Protein AF-A0A953TFQ4-F1 (afdb_monomer_lite)

Radius of gyration: 17.78 Å; chains: 1; bounding box: 45×40×49 Å

Structure (mmCIF, N/CA/C/O backbone):
data_AF-A0A953TFQ4-F1
#
_entry.id   AF-A0A953TFQ4-F1
#
loop_
_atom_site.group_PDB
_atom_site.id
_atom_site.type_symbol
_atom_site.label_atom_id
_atom_site.label_alt_id
_atom_site.label_comp_id
_atom_site.label_asym_id
_atom_site.label_entity_id
_atom_site.label_seq_id
_atom_site.pdbx_PDB_ins_code
_atom_site.Cartn_x
_atom_site.Cartn_y
_atom_site.Cartn_z
_atom_site.occupancy
_atom_site.B_iso_or_equiv
_atom_site.auth_seq_id
_atom_site.auth_comp_id
_atom_site.auth_asym_id
_atom_site.auth_atom_id
_atom_site.pdbx_PDB_model_num
ATOM 1 N N . MET A 1 1 ? -24.716 -6.812 10.925 1.00 45.91 1 MET A N 1
ATOM 2 C CA . MET A 1 1 ? -23.813 -5.680 11.242 1.00 45.91 1 MET A CA 1
ATOM 3 C C . MET A 1 1 ? -22.648 -5.524 10.255 1.00 45.91 1 MET A C 1
ATOM 5 O O . MET A 1 1 ? -22.290 -4.390 9.994 1.00 45.91 1 MET A O 1
ATOM 9 N N . GLN A 1 2 ? -22.113 -6.588 9.632 1.00 52.34 2 GLN A N 1
ATOM 10 C CA . GLN A 1 2 ? -20.898 -6.506 8.790 1.00 52.34 2 GLN A CA 1
ATOM 11 C C . GLN A 1 2 ? -21.029 -5.748 7.446 1.00 52.34 2 GLN A C 1
ATOM 13 O O . GLN A 1 2 ? -20.122 -5.008 7.085 1.00 52.34 2 GLN A O 1
ATOM 18 N N . ALA A 1 3 ? -22.142 -5.853 6.707 1.00 55.81 3 ALA A N 1
ATOM 19 C CA . ALA A 1 3 ? -22.215 -5.309 5.337 1.00 55.81 3 ALA A CA 1
ATOM 20 C C . ALA A 1 3 ? -22.105 -3.767 5.240 1.00 55.81 3 ALA A C 1
ATOM 22 O O . ALA A 1 3 ? -21.508 -3.240 4.299 1.00 55.81 3 ALA A O 1
ATOM 23 N N . SER A 1 4 ? -22.651 -3.028 6.215 1.00 56.88 4 SER A N 1
ATOM 24 C CA . SER A 1 4 ? -22.598 -1.557 6.230 1.00 56.88 4 SER A CA 1
ATOM 25 C C . SER A 1 4 ? -21.212 -1.015 6.587 1.00 56.88 4 SER A C 1
ATOM 27 O O . SER A 1 4 ? -20.813 0.029 6.077 1.00 56.88 4 SER A O 1
ATOM 29 N N . GLU A 1 5 ? -20.469 -1.728 7.437 1.00 59.56 5 GLU A N 1
ATOM 30 C CA . GLU A 1 5 ? -19.106 -1.367 7.840 1.00 59.56 5 GLU A CA 1
ATOM 31 C C . GLU A 1 5 ? -18.110 -1.609 6.700 1.00 59.56 5 GLU A C 1
ATOM 33 O O . GLU A 1 5 ? -17.308 -0.726 6.394 1.00 59.56 5 GLU A O 1
ATOM 38 N N . THR A 1 6 ? -18.232 -2.736 5.987 1.00 64.56 6 THR A N 1
ATOM 39 C CA . THR A 1 6 ? -17.423 -3.040 4.794 1.00 64.56 6 THR A CA 1
ATOM 40 C C . THR A 1 6 ? -17.636 -2.015 3.675 1.00 64.56 6 THR A C 1
ATOM 42 O O . THR A 1 6 ? -16.681 -1.570 3.037 1.00 64.56 6 THR A O 1
ATOM 45 N N . SER A 1 7 ? -18.881 -1.578 3.446 1.00 72.31 7 SER A N 1
ATOM 46 C CA . SER A 1 7 ? -19.174 -0.555 2.433 1.00 72.31 7 SER A CA 1
ATOM 47 C C . SER A 1 7 ? -18.569 0.812 2.780 1.00 72.31 7 SER A C 1
ATOM 49 O O . SER A 1 7 ? -18.200 1.569 1.877 1.00 72.31 7 SER A O 1
ATOM 51 N N . LEU A 1 8 ? -18.489 1.148 4.068 1.00 72.62 8 LEU A N 1
ATOM 52 C CA . LEU A 1 8 ? -17.954 2.416 4.552 1.00 72.62 8 LEU A CA 1
ATOM 53 C C . LEU A 1 8 ? -16.431 2.476 4.393 1.00 72.62 8 LEU A C 1
ATOM 55 O O . LEU A 1 8 ? -15.903 3.465 3.878 1.00 72.62 8 LEU A O 1
ATOM 59 N N . THR A 1 9 ? -15.726 1.415 4.786 1.00 76.62 9 THR A N 1
ATOM 60 C CA . THR A 1 9 ? -14.263 1.363 4.685 1.00 76.62 9 THR A CA 1
ATOM 61 C C . THR A 1 9 ? -13.784 1.233 3.257 1.00 76.62 9 THR A C 1
ATOM 63 O O . THR A 1 9 ? -12.816 1.898 2.897 1.00 76.62 9 THR A O 1
ATOM 66 N N . LEU A 1 10 ? -14.510 0.518 2.395 1.00 81.81 10 LEU A N 1
ATOM 67 C CA . LEU A 1 10 ? -14.206 0.494 0.966 1.00 81.81 10 LEU A CA 1
ATOM 68 C C . LEU A 1 10 ? -14.305 1.895 0.342 1.00 81.81 10 LEU A C 1
ATOM 70 O O . LEU A 1 10 ? -13.451 2.285 -0.455 1.00 81.81 10 LEU A O 1
ATOM 74 N N . LYS A 1 11 ? -15.321 2.684 0.720 1.00 84.44 11 LYS A N 1
ATOM 75 C CA . LYS A 1 11 ? -15.464 4.069 0.248 1.00 84.44 11 LYS A CA 1
ATOM 76 C C . LYS A 1 11 ? -14.330 4.958 0.762 1.00 84.44 11 LYS A C 1
ATOM 78 O O . LYS A 1 11 ? -13.741 5.688 -0.030 1.00 84.44 11 LYS A O 1
ATOM 83 N N . ALA A 1 12 ? -14.007 4.876 2.053 1.00 84.69 12 ALA A N 1
ATOM 84 C CA . ALA A 1 12 ? -12.911 5.641 2.646 1.00 84.69 12 ALA A CA 1
ATOM 85 C C . ALA A 1 12 ? -11.556 5.281 2.019 1.00 84.69 12 ALA A C 1
ATOM 87 O O . ALA A 1 12 ? -10.771 6.166 1.695 1.00 84.69 12 ALA A O 1
ATOM 88 N N . ARG A 1 13 ? -11.315 3.992 1.762 1.00 89.88 13 ARG A N 1
ATOM 89 C CA . ARG A 1 13 ? -10.121 3.485 1.080 1.00 89.88 13 ARG A CA 1
ATOM 90 C C . ARG A 1 13 ? -10.003 4.015 -0.351 1.00 89.88 13 ARG A C 1
ATOM 92 O O . ARG A 1 13 ? -8.941 4.484 -0.744 1.00 89.88 13 ARG A O 1
ATOM 99 N N . LYS A 1 14 ? -11.100 4.032 -1.118 1.00 89.81 14 LYS A N 1
ATOM 100 C CA . LYS A 1 14 ? -11.122 4.633 -2.466 1.00 89.81 14 LYS A CA 1
ATOM 101 C C . LYS A 1 14 ? -10.832 6.137 -2.435 1.00 89.81 14 LYS A C 1
ATOM 103 O O . LYS A 1 14 ? -10.059 6.629 -3.254 1.00 89.81 14 LYS A O 1
ATOM 108 N N . SER A 1 15 ? -11.415 6.872 -1.486 1.00 88.44 15 SER A N 1
ATOM 109 C CA . SER A 1 15 ? -11.105 8.296 -1.287 1.00 88.44 15 SER A CA 1
ATOM 110 C C . SER A 1 15 ? -9.650 8.520 -0.866 1.00 88.44 15 SER A C 1
ATOM 112 O O . SER A 1 15 ? -9.013 9.469 -1.323 1.00 88.44 15 SER A O 1
ATOM 114 N N . PHE A 1 16 ? -9.099 7.633 -0.037 1.00 89.25 16 PHE A N 1
ATOM 115 C CA . PHE A 1 16 ? -7.699 7.660 0.372 1.00 89.25 16 PHE A CA 1
ATOM 116 C C . PHE A 1 16 ? -6.758 7.483 -0.817 1.00 89.25 16 PHE A C 1
ATOM 118 O O . PHE A 1 16 ? -5.890 8.322 -1.035 1.00 89.25 16 PHE A O 1
ATOM 125 N N . HIS A 1 17 ? -6.982 6.464 -1.647 1.00 93.00 17 HIS A N 1
ATOM 126 C CA . HIS A 1 17 ? -6.231 6.251 -2.887 1.00 93.00 17 HIS A CA 1
ATOM 127 C C . HIS A 1 17 ? -6.329 7.437 -3.848 1.00 93.00 17 HIS A C 1
ATOM 129 O O . HIS A 1 17 ? -5.309 7.905 -4.353 1.00 93.00 17 HIS A O 1
ATOM 135 N N . ALA A 1 18 ? -7.530 7.993 -4.037 1.00 90.06 18 ALA A N 1
ATOM 136 C CA . ALA A 1 18 ? -7.710 9.210 -4.828 1.00 90.06 18 ALA A CA 1
ATOM 137 C C . ALA A 1 18 ? -6.885 10.383 -4.270 1.00 90.06 18 ALA A C 1
ATOM 139 O O . ALA A 1 18 ? -6.307 11.146 -5.042 1.00 90.06 18 ALA A O 1
ATOM 140 N N . SER A 1 19 ? -6.782 10.486 -2.942 1.00 88.56 19 SER A N 1
ATOM 141 C CA . SER A 1 19 ? -5.989 11.514 -2.267 1.00 88.56 19 SER A CA 1
ATOM 142 C C . SER A 1 19 ? -4.484 11.280 -2.424 1.00 88.56 19 SER A C 1
ATOM 144 O O . SER A 1 19 ? -3.747 12.242 -2.624 1.00 88.56 19 SER A O 1
ATOM 146 N N . LEU A 1 20 ? -4.002 10.030 -2.399 1.00 88.94 20 LEU A N 1
ATOM 147 C CA . LEU A 1 20 ? -2.592 9.714 -2.678 1.00 88.94 20 LEU A CA 1
ATOM 148 C C . LEU A 1 20 ? -2.181 10.194 -4.079 1.00 88.94 20 LEU A C 1
ATOM 150 O O . LEU A 1 20 ? -1.124 10.808 -4.225 1.00 88.94 20 LEU A O 1
ATOM 154 N N . LEU A 1 21 ? -3.045 9.978 -5.078 1.00 90.50 21 LEU A N 1
ATOM 155 C CA . LEU A 1 21 ? -2.823 10.425 -6.456 1.00 90.50 21 LEU A CA 1
ATOM 156 C C . LEU A 1 21 ? -2.903 11.952 -6.590 1.00 90.50 21 LEU A C 1
ATOM 158 O O . LEU A 1 21 ? -1.989 12.583 -7.116 1.00 90.50 21 LEU A O 1
ATOM 162 N N . SER A 1 22 ? -3.986 12.572 -6.107 1.00 88.25 22 SER A N 1
ATOM 163 C CA . SER A 1 22 ? -4.231 14.008 -6.313 1.00 88.25 22 SER A CA 1
ATOM 164 C C . SER A 1 22 ? -3.236 14.902 -5.581 1.00 88.25 22 SER A C 1
ATOM 166 O O . SER A 1 22 ? -3.008 16.037 -5.986 1.00 88.25 22 SER A O 1
ATOM 168 N N . THR A 1 23 ? -2.668 14.410 -4.481 1.00 84.56 23 THR A N 1
ATOM 169 C CA . THR A 1 23 ? -1.682 15.148 -3.688 1.00 84.56 23 THR A CA 1
ATOM 170 C C . THR A 1 23 ? -0.240 14.907 -4.143 1.00 84.56 23 THR A C 1
ATOM 172 O O . THR A 1 23 ? 0.678 15.527 -3.610 1.00 84.56 23 THR A O 1
ATOM 175 N N . GLY A 1 24 ? -0.028 14.026 -5.127 1.00 85.75 24 GLY A N 1
ATOM 176 C CA . GLY A 1 24 ? 1.293 13.703 -5.662 1.00 85.75 24 GLY A CA 1
ATOM 177 C C . GLY A 1 24 ? 2.152 12.816 -4.757 1.00 85.75 24 GLY A C 1
ATOM 178 O O . GLY A 1 24 ? 3.338 12.658 -5.039 1.00 85.75 24 GLY A O 1
ATOM 179 N N . VAL A 1 25 ? 1.580 12.235 -3.693 1.00 86.25 25 VAL A N 1
ATOM 180 C CA . VAL A 1 25 ? 2.259 11.228 -2.856 1.00 86.25 25 VAL A CA 1
ATOM 181 C C . VAL A 1 25 ? 2.570 9.989 -3.686 1.00 86.25 25 VAL A C 1
ATOM 183 O O . VAL A 1 25 ? 3.702 9.511 -3.689 1.00 86.25 25 VAL A O 1
ATOM 186 N N . LEU A 1 26 ? 1.565 9.498 -4.414 1.00 90.50 26 LEU A N 1
ATOM 187 C CA . LEU A 1 26 ? 1.707 8.414 -5.369 1.00 90.50 26 LEU A CA 1
ATOM 188 C C . LEU A 1 26 ? 1.614 9.002 -6.780 1.00 90.50 26 LEU A C 1
ATOM 190 O O . LEU A 1 26 ? 0.543 9.416 -7.221 1.00 90.50 26 LEU A O 1
ATOM 194 N N . ARG A 1 27 ? 2.746 9.082 -7.478 1.00 93.25 27 ARG A N 1
ATOM 195 C CA . ARG A 1 27 ? 2.853 9.665 -8.823 1.00 93.25 27 ARG A CA 1
ATOM 196 C C . ARG A 1 27 ? 3.940 8.968 -9.625 1.00 93.25 27 ARG A C 1
ATOM 198 O O . ARG A 1 27 ? 4.855 8.397 -9.045 1.00 93.25 27 ARG A O 1
ATOM 205 N N . ILE A 1 28 ? 3.897 9.097 -10.944 1.00 94.00 28 ILE A N 1
ATOM 206 C CA . ILE A 1 28 ? 5.028 8.712 -11.788 1.00 94.00 28 ILE A CA 1
ATOM 207 C C . ILE A 1 28 ? 6.153 9.744 -11.636 1.00 94.00 28 ILE A C 1
ATOM 209 O O . ILE A 1 28 ? 5.917 10.956 -11.656 1.00 94.00 28 ILE A O 1
ATOM 213 N N . ILE A 1 29 ? 7.380 9.256 -11.469 1.00 91.81 29 ILE A N 1
ATOM 214 C CA . ILE A 1 29 ? 8.606 10.049 -11.446 1.00 91.81 29 ILE A CA 1
ATOM 215 C C . ILE A 1 29 ? 9.5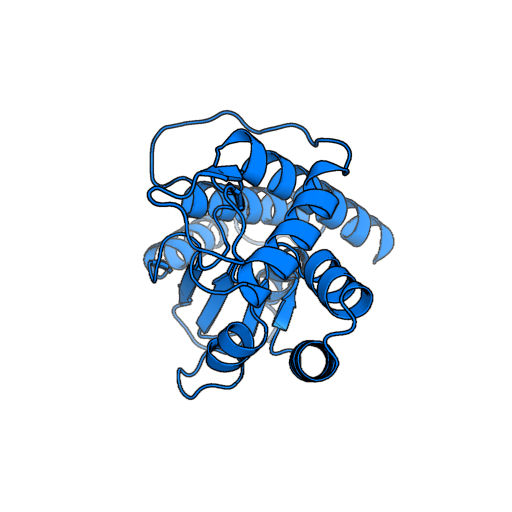35 9.612 -12.574 1.00 91.81 29 ILE A C 1
ATOM 217 O O . ILE A 1 29 ? 9.524 8.454 -12.987 1.00 91.81 29 ILE A O 1
ATOM 221 N N . SER A 1 30 ? 10.344 10.546 -13.067 1.00 93.50 30 SER A N 1
ATOM 222 C CA . SER A 1 30 ? 11.344 10.275 -14.097 1.00 93.50 30 SER A CA 1
ATOM 223 C C . SER A 1 30 ? 12.705 10.019 -13.463 1.00 93.50 30 SER A C 1
ATOM 225 O O . SER A 1 30 ? 13.139 10.738 -12.559 1.00 93.50 30 SER A O 1
ATOM 227 N N . ARG A 1 31 ? 13.409 9.010 -13.970 1.00 91.94 31 ARG A N 1
ATOM 228 C CA . ARG A 1 31 ? 14.806 8.732 -13.642 1.00 91.94 31 ARG A CA 1
ATOM 229 C C . ARG A 1 31 ? 15.686 9.897 -14.104 1.00 91.94 31 ARG A C 1
ATOM 231 O O . ARG A 1 31 ? 15.549 10.361 -15.230 1.00 91.94 31 ARG A O 1
ATOM 238 N N . LYS A 1 32 ? 16.632 10.325 -13.259 1.00 87.81 32 LYS A N 1
ATOM 239 C CA . LYS A 1 32 ? 17.583 11.402 -13.599 1.00 87.81 32 LYS A CA 1
ATOM 240 C C . LYS A 1 32 ? 18.596 10.994 -14.679 1.00 87.81 32 LYS A C 1
ATOM 242 O O . LYS A 1 32 ? 18.841 11.768 -15.591 1.00 87.81 32 LYS A O 1
ATOM 247 N N . ASN A 1 33 ? 19.145 9.780 -14.586 1.00 89.06 33 ASN A N 1
ATOM 248 C CA . ASN A 1 33 ? 20.175 9.256 -15.493 1.00 89.06 33 ASN A CA 1
ATOM 249 C C . ASN A 1 33 ? 19.728 7.918 -16.069 1.00 89.06 33 ASN A C 1
ATOM 251 O O . ASN A 1 33 ? 19.406 7.036 -15.284 1.00 89.06 33 ASN A O 1
ATOM 255 N N . ALA A 1 34 ? 19.734 7.728 -17.389 1.00 88.94 34 ALA A N 1
ATOM 256 C CA . ALA A 1 34 ? 19.377 6.443 -17.991 1.00 88.94 34 ALA A CA 1
ATOM 257 C C . ALA A 1 34 ? 20.243 5.292 -17.437 1.00 88.94 34 ALA A C 1
ATOM 259 O O . ALA A 1 34 ? 21.446 5.444 -17.235 1.00 88.94 34 ALA A O 1
ATOM 260 N N . LYS A 1 35 ? 19.621 4.135 -17.197 1.00 90.12 35 LYS A N 1
ATOM 261 C CA . LYS A 1 35 ? 20.284 2.913 -16.727 1.00 90.12 35 LYS A CA 1
ATOM 262 C C . LYS A 1 35 ? 19.831 1.769 -17.622 1.00 90.12 35 LYS A C 1
ATOM 264 O O . LYS A 1 35 ? 18.630 1.564 -17.790 1.00 90.12 35 LYS A O 1
ATOM 269 N N . ALA A 1 36 ? 20.783 1.072 -18.238 1.00 91.31 36 ALA A N 1
ATOM 270 C CA . ALA A 1 36 ? 20.480 -0.020 -19.155 1.00 91.31 36 ALA A CA 1
ATOM 271 C C . ALA A 1 36 ? 19.624 -1.092 -18.456 1.00 91.31 36 ALA A C 1
ATOM 273 O O . ALA A 1 36 ? 19.879 -1.437 -17.303 1.00 91.31 36 ALA A O 1
ATOM 274 N N . GLY A 1 37 ? 18.590 -1.581 -19.146 1.00 88.69 37 GLY A N 1
ATOM 275 C CA . GLY A 1 37 ? 17.671 -2.592 -18.612 1.00 88.69 37 GLY A CA 1
ATOM 276 C C . GLY A 1 37 ? 16.698 -2.093 -17.536 1.00 88.69 37 GLY A C 1
ATOM 277 O O . GLY A 1 37 ? 16.028 -2.910 -16.914 1.00 88.69 37 GLY A O 1
ATOM 278 N N . MET A 1 38 ? 16.604 -0.780 -17.303 1.00 92.88 38 MET A N 1
ATOM 279 C CA . MET A 1 38 ? 15.722 -0.200 -16.288 1.00 92.88 38 MET A CA 1
ATOM 280 C C . MET A 1 38 ? 14.745 0.814 -16.879 1.00 92.88 38 MET A C 1
ATOM 282 O O . MET A 1 38 ? 15.066 1.538 -17.821 1.00 92.88 38 MET A O 1
ATOM 286 N N . ALA A 1 39 ? 13.563 0.920 -16.268 1.00 92.81 39 ALA A N 1
ATOM 287 C CA . ALA A 1 39 ? 12.550 1.883 -16.680 1.00 92.81 39 ALA A CA 1
ATOM 288 C C . ALA A 1 39 ? 13.033 3.340 -16.521 1.00 92.81 39 ALA A C 1
ATOM 290 O O . ALA A 1 39 ? 13.741 3.693 -15.564 1.00 92.81 39 ALA A O 1
ATOM 291 N N . THR A 1 40 ? 12.623 4.187 -17.468 1.00 94.25 40 THR A N 1
ATOM 292 C CA . THR A 1 40 ? 12.869 5.640 -17.474 1.00 94.25 40 THR A CA 1
ATOM 293 C C . THR A 1 40 ? 11.928 6.383 -16.537 1.00 94.25 40 THR A C 1
ATOM 295 O O . THR A 1 40 ? 12.298 7.421 -15.993 1.00 94.25 40 THR A O 1
ATOM 298 N N . THR A 1 41 ? 10.738 5.835 -16.311 1.00 95.50 41 THR A N 1
ATOM 299 C CA . THR A 1 41 ? 9.751 6.339 -15.364 1.00 95.50 41 THR A CA 1
ATOM 300 C C . THR A 1 41 ? 9.259 5.215 -14.473 1.00 95.50 41 THR A C 1
ATOM 302 O O . THR A 1 41 ? 9.176 4.072 -14.916 1.00 95.50 41 THR A O 1
ATOM 305 N N . TYR A 1 42 ? 8.924 5.533 -13.231 1.00 95.44 42 TYR A N 1
ATOM 306 C CA . TYR A 1 42 ? 8.405 4.565 -12.270 1.00 95.44 42 TYR A CA 1
ATOM 307 C C . TYR A 1 42 ? 7.583 5.277 -11.186 1.00 95.44 42 TYR A C 1
ATOM 309 O O . TYR A 1 42 ? 7.711 6.495 -11.036 1.00 95.44 42 TYR A O 1
ATOM 317 N N . PRO A 1 43 ? 6.718 4.573 -10.440 1.00 95.56 43 PRO A N 1
ATOM 318 C CA . PRO A 1 43 ? 5.959 5.185 -9.355 1.00 95.56 43 PRO A CA 1
ATOM 319 C C . PRO A 1 43 ? 6.862 5.648 -8.208 1.00 95.56 43 PRO A C 1
ATOM 321 O O . PRO A 1 43 ? 7.871 5.018 -7.905 1.00 95.56 43 PRO A O 1
ATOM 324 N N . SER A 1 44 ? 6.472 6.728 -7.534 1.00 92.69 44 SER A N 1
ATOM 325 C CA . SER A 1 44 ? 7.227 7.367 -6.447 1.00 92.69 44 SER A CA 1
ATOM 326 C C . SER A 1 44 ? 7.499 6.470 -5.239 1.00 92.69 44 SER A C 1
ATOM 328 O O . SER A 1 44 ? 8.342 6.824 -4.423 1.00 92.69 44 SER A O 1
ATOM 330 N N . ASN A 1 45 ? 6.805 5.337 -5.109 1.00 92.50 45 ASN A N 1
ATOM 331 C CA . ASN A 1 45 ? 7.037 4.360 -4.049 1.00 92.50 45 ASN A CA 1
ATOM 332 C C . ASN A 1 45 ? 8.022 3.243 -4.409 1.00 92.50 45 ASN A C 1
ATOM 334 O O . ASN A 1 45 ? 8.351 2.447 -3.538 1.00 92.50 45 ASN A O 1
ATOM 338 N N . ALA A 1 46 ? 8.495 3.166 -5.654 1.00 93.12 46 ALA A N 1
ATOM 339 C CA . ALA A 1 46 ? 9.525 2.206 -6.026 1.00 93.12 46 ALA A CA 1
ATOM 340 C C . ALA A 1 46 ? 10.927 2.668 -5.623 1.00 93.12 46 ALA A C 1
ATOM 342 O O . ALA A 1 46 ? 11.278 3.846 -5.716 1.00 93.12 46 ALA A O 1
ATOM 343 N N . ASP A 1 47 ? 11.773 1.692 -5.306 1.00 91.12 47 ASP A N 1
ATOM 344 C CA . ASP A 1 47 ? 13.215 1.855 -5.383 1.00 91.12 47 ASP A CA 1
ATOM 345 C C . ASP A 1 47 ? 13.634 1.902 -6.857 1.00 91.12 47 ASP A C 1
ATOM 347 O O . ASP A 1 47 ? 13.593 0.898 -7.576 1.00 91.12 47 ASP A O 1
ATOM 351 N N . GLY A 1 48 ? 14.059 3.087 -7.295 1.00 90.69 48 GLY A N 1
ATOM 352 C CA . GLY A 1 48 ? 14.499 3.348 -8.656 1.00 90.69 48 GLY A CA 1
ATOM 353 C C . GLY A 1 48 ? 15.701 2.519 -9.104 1.00 90.69 48 GLY A C 1
ATOM 354 O O . GLY A 1 48 ? 15.983 2.492 -10.295 1.00 90.69 48 GLY A O 1
ATOM 355 N N . ASP A 1 49 ? 16.423 1.827 -8.230 1.00 90.75 49 ASP A N 1
ATOM 356 C CA . ASP A 1 49 ? 17.522 0.944 -8.626 1.00 90.75 49 ASP A CA 1
ATOM 357 C C . ASP A 1 49 ? 17.164 -0.545 -8.625 1.00 90.75 49 ASP A C 1
ATOM 359 O O . ASP A 1 49 ? 17.996 -1.363 -9.027 1.00 90.75 49 ASP A O 1
ATOM 363 N N . SER A 1 50 ? 15.917 -0.889 -8.294 1.00 93.06 50 SER A N 1
ATOM 364 C CA . SER A 1 50 ? 15.409 -2.260 -8.261 1.00 93.06 50 SER A CA 1
ATOM 365 C C . SER A 1 50 ? 14.330 -2.494 -9.322 1.00 93.06 50 SER A C 1
ATOM 367 O O . SER A 1 50 ? 13.206 -2.005 -9.213 1.00 93.06 50 SER A O 1
ATOM 369 N N . ALA A 1 51 ? 14.641 -3.313 -10.333 1.00 94.81 51 ALA A N 1
ATOM 370 C CA . ALA A 1 51 ? 13.687 -3.677 -11.386 1.00 94.81 51 ALA A CA 1
ATOM 371 C C . ALA A 1 51 ? 12.428 -4.361 -10.821 1.00 94.81 51 ALA A C 1
ATOM 373 O O . ALA A 1 51 ? 11.318 -4.077 -11.268 1.00 94.81 51 ALA A O 1
ATOM 374 N N . ALA A 1 52 ? 12.592 -5.208 -9.799 1.00 95.19 52 ALA A N 1
ATOM 375 C CA . ALA A 1 52 ? 11.480 -5.861 -9.113 1.00 95.19 52 ALA A CA 1
ATOM 376 C C . ALA A 1 52 ? 10.601 -4.853 -8.354 1.00 95.19 52 ALA A C 1
ATOM 378 O O . ALA A 1 52 ? 9.377 -4.917 -8.452 1.00 95.19 52 ALA A O 1
ATOM 379 N N . SER A 1 53 ? 11.213 -3.889 -7.651 1.00 95.50 53 SER A N 1
ATOM 380 C CA . SER A 1 53 ? 10.477 -2.827 -6.948 1.00 95.50 53 SER A CA 1
ATOM 381 C C . SER A 1 53 ? 9.662 -1.985 -7.926 1.00 95.50 53 SER A C 1
ATOM 383 O O . SER A 1 53 ? 8.470 -1.778 -7.714 1.00 95.50 53 SER A O 1
ATOM 385 N N . ILE A 1 54 ? 10.279 -1.580 -9.042 1.00 96.75 54 ILE A N 1
ATOM 386 C CA . ILE A 1 54 ? 9.622 -0.826 -10.115 1.00 96.75 54 ILE A CA 1
ATOM 387 C C . ILE A 1 54 ? 8.440 -1.610 -10.692 1.00 96.75 54 ILE A C 1
ATOM 389 O O . ILE A 1 54 ? 7.354 -1.051 -10.819 1.00 96.75 54 ILE A O 1
ATOM 393 N N . ALA A 1 55 ? 8.625 -2.892 -11.018 1.00 97.69 55 ALA A N 1
ATOM 394 C CA . ALA A 1 55 ? 7.576 -3.715 -11.616 1.00 97.69 55 ALA A CA 1
ATOM 395 C C . ALA A 1 55 ? 6.362 -3.876 -10.686 1.00 97.69 55 ALA A C 1
ATOM 397 O O . ALA A 1 55 ? 5.224 -3.675 -11.114 1.00 97.69 55 ALA A O 1
ATOM 398 N N . ILE A 1 56 ? 6.596 -4.187 -9.406 1.00 98.19 56 ILE A N 1
ATOM 399 C CA . ILE A 1 56 ? 5.517 -4.354 -8.424 1.00 98.19 56 ILE A CA 1
ATOM 400 C C . ILE A 1 56 ? 4.820 -3.017 -8.160 1.00 98.19 56 ILE A C 1
ATOM 402 O O . ILE A 1 56 ? 3.591 -2.948 -8.190 1.00 98.19 56 ILE A O 1
ATOM 406 N N . ALA A 1 57 ? 5.581 -1.939 -7.954 1.00 97.06 57 ALA A N 1
ATOM 407 C CA . ALA A 1 57 ? 5.017 -0.610 -7.747 1.00 97.06 57 ALA A CA 1
ATOM 408 C C . ALA A 1 57 ? 4.170 -0.159 -8.938 1.00 97.06 57 ALA A C 1
ATOM 410 O O . ALA A 1 57 ? 3.089 0.389 -8.735 1.00 97.06 57 ALA A O 1
ATOM 411 N N . GLN A 1 58 ? 4.633 -0.403 -10.170 1.00 98.12 58 GLN A N 1
ATOM 412 C CA . GLN A 1 58 ? 3.893 -0.059 -11.384 1.00 98.12 58 GLN A CA 1
ATOM 413 C C . GLN A 1 58 ? 2.570 -0.821 -11.444 1.00 98.12 58 GLN A C 1
ATOM 415 O O . GLN A 1 58 ? 1.522 -0.207 -11.620 1.00 98.12 58 GLN A O 1
ATOM 420 N N . ALA A 1 59 ? 2.590 -2.129 -11.182 1.00 98.06 59 ALA A N 1
ATOM 421 C CA . ALA A 1 59 ? 1.375 -2.932 -11.139 1.00 98.06 59 ALA A CA 1
ATOM 422 C C . ALA A 1 59 ? 0.393 -2.467 -10.044 1.00 98.06 59 ALA A C 1
ATOM 424 O O . ALA A 1 59 ? -0.819 -2.492 -10.260 1.00 98.06 59 ALA A O 1
ATOM 425 N N . ILE A 1 60 ? 0.875 -2.021 -8.878 1.00 97.75 60 ILE A N 1
ATOM 426 C CA . ILE A 1 60 ? 0.030 -1.409 -7.835 1.00 97.75 60 ILE A CA 1
ATOM 427 C C . ILE A 1 60 ? -0.552 -0.078 -8.328 1.00 97.75 60 ILE A C 1
ATOM 429 O O . ILE A 1 60 ? -1.751 0.168 -8.191 1.00 97.75 60 ILE A O 1
ATOM 433 N N . PHE A 1 61 ? 0.286 0.777 -8.914 1.00 96.50 61 PHE A N 1
ATOM 434 C CA . PHE A 1 61 ? -0.097 2.092 -9.413 1.00 96.50 61 PHE A CA 1
ATOM 435 C C . PHE A 1 61 ? -1.195 2.001 -10.475 1.00 96.50 61 PHE A C 1
ATOM 437 O O . PHE A 1 61 ? -2.210 2.687 -10.358 1.00 96.50 61 PHE A O 1
ATOM 444 N N . ASP A 1 62 ? -1.043 1.103 -11.449 1.00 97.06 62 ASP A N 1
ATOM 445 C CA . ASP A 1 62 ? -2.012 0.893 -12.526 1.00 97.06 62 ASP A CA 1
ATOM 446 C C . ASP A 1 62 ? -3.366 0.429 -11.973 1.00 97.06 62 ASP A C 1
ATOM 448 O O . ASP A 1 62 ? -4.426 0.930 -12.365 1.00 97.06 62 ASP A O 1
ATOM 452 N N . GLN A 1 63 ? -3.342 -0.478 -10.991 1.00 96.38 63 GLN A N 1
ATOM 453 C CA . GLN A 1 63 ? -4.549 -0.932 -10.306 1.00 96.38 63 GLN A CA 1
ATOM 454 C C . GLN A 1 63 ? -5.253 0.213 -9.579 1.00 96.38 63 GLN A C 1
ATOM 456 O O . GLN A 1 63 ? -6.462 0.366 -9.746 1.00 96.38 63 GLN A O 1
ATOM 461 N N . ILE A 1 64 ? -4.519 1.040 -8.829 1.00 94.06 64 ILE A N 1
ATOM 462 C CA . ILE A 1 64 ? -5.076 2.189 -8.103 1.00 94.06 64 ILE A CA 1
ATOM 463 C C . ILE A 1 64 ? -5.624 3.241 -9.075 1.00 94.06 64 ILE A C 1
ATOM 465 O O . ILE A 1 64 ? -6.733 3.744 -8.887 1.00 94.06 64 ILE A O 1
ATOM 469 N N . GLN A 1 65 ? -4.877 3.564 -10.131 1.00 91.12 65 GLN A N 1
ATOM 470 C CA . GLN A 1 65 ? -5.265 4.575 -11.112 1.00 91.12 65 GLN A CA 1
ATOM 471 C C . GLN A 1 65 ? -6.509 4.167 -11.910 1.00 91.12 65 GLN A C 1
ATOM 473 O O . GLN A 1 65 ? -7.296 5.036 -12.289 1.00 91.12 65 GLN A O 1
ATOM 478 N N . SER A 1 66 ? -6.708 2.866 -12.142 1.00 87.94 66 SER A N 1
ATOM 479 C CA . SER A 1 66 ? -7.889 2.340 -12.838 1.00 87.94 66 SER A CA 1
ATOM 480 C C . SER A 1 66 ? -9.189 2.427 -12.024 1.00 87.94 66 SER A C 1
ATOM 482 O O . SER A 1 66 ? -10.275 2.259 -12.582 1.00 87.94 66 SER A O 1
ATOM 484 N N . GLN A 1 67 ? -9.117 2.698 -10.714 1.00 81.69 67 GLN A N 1
ATOM 485 C CA . GLN A 1 67 ? -10.306 2.778 -9.866 1.00 81.69 67 GLN A CA 1
ATOM 486 C C . GLN A 1 67 ? -11.073 4.100 -10.062 1.00 81.69 67 GLN A C 1
ATOM 488 O O . GLN A 1 67 ? -10.466 5.165 -10.215 1.00 81.69 67 GLN A O 1
ATOM 493 N N . PRO A 1 68 ? -12.419 4.084 -9.968 1.00 72.06 68 PRO A N 1
ATOM 494 C CA . PRO A 1 68 ? -13.219 5.305 -9.951 1.00 72.06 68 PRO A CA 1
ATOM 495 C C . PRO A 1 68 ? -12.783 6.234 -8.811 1.00 72.06 68 PRO A C 1
ATOM 497 O O . PRO A 1 68 ? -12.727 5.823 -7.647 1.00 72.06 68 PRO A O 1
ATOM 500 N N . ARG A 1 69 ? -12.493 7.498 -9.137 1.00 67.88 69 ARG A N 1
ATOM 501 C CA . ARG A 1 69 ? -11.990 8.473 -8.160 1.00 67.88 69 ARG A CA 1
ATOM 502 C C . ARG A 1 69 ? -13.069 8.835 -7.137 1.00 67.88 69 ARG A C 1
ATOM 504 O O . ARG A 1 69 ? -14.165 9.262 -7.494 1.00 67.88 69 ARG A O 1
ATOM 511 N N . GLY A 1 70 ? -12.734 8.686 -5.856 1.00 62.22 70 GLY A N 1
ATOM 512 C CA . GLY A 1 70 ? -13.518 9.236 -4.751 1.00 62.22 70 GLY A CA 1
ATOM 513 C C . GLY A 1 70 ? -13.420 10.764 -4.681 1.00 62.22 70 GLY A C 1
ATOM 514 O O . GLY A 1 70 ? -12.567 11.384 -5.317 1.00 62.22 70 GLY A O 1
ATOM 515 N N . LYS A 1 71 ? -14.297 11.384 -3.884 1.00 61.53 71 LYS A N 1
ATOM 516 C CA . LYS A 1 71 ? -14.263 12.831 -3.626 1.00 61.53 71 LYS A CA 1
ATOM 517 C C . LYS A 1 71 ? -12.976 13.164 -2.856 1.00 61.53 71 LYS A C 1
ATOM 519 O O . LYS A 1 71 ? -12.740 12.585 -1.800 1.00 61.53 71 LYS A O 1
ATOM 524 N N . VAL A 1 72 ? -12.166 14.080 -3.380 1.00 59.25 72 VAL A N 1
ATOM 525 C CA . VAL A 1 72 ? -10.912 14.524 -2.750 1.00 59.25 72 VAL A CA 1
ATOM 526 C C . VAL A 1 72 ? -11.231 15.611 -1.718 1.00 59.25 72 VAL A C 1
ATOM 528 O O . VAL A 1 72 ? -11.899 16.592 -2.048 1.00 59.25 72 VAL A O 1
ATOM 531 N N . ALA A 1 73 ? -10.785 15.447 -0.472 1.00 50.75 73 ALA A N 1
ATOM 532 C CA . ALA A 1 73 ? -10.908 16.482 0.556 1.00 50.75 73 ALA A CA 1
ATOM 533 C C . ALA A 1 73 ? -9.880 17.609 0.320 1.00 50.75 73 ALA A C 1
ATOM 535 O O . ALA A 1 73 ? -8.745 17.347 -0.077 1.00 50.75 73 ALA A O 1
ATOM 536 N N . GLY A 1 74 ? -10.291 18.866 0.534 1.00 42.88 74 GLY A N 1
ATOM 537 C CA . GLY A 1 74 ? -9.503 20.068 0.229 1.00 42.88 74 GLY A CA 1
ATOM 538 C C . GLY A 1 74 ? -8.113 20.099 0.879 1.00 42.88 74 GLY A C 1
ATOM 539 O O . GLY A 1 74 ? -7.924 19.634 2.003 1.00 42.88 74 GLY A O 1
ATOM 540 N N . HIS A 1 75 ? -7.135 20.647 0.153 1.00 38.72 75 HIS A N 1
ATOM 541 C CA . HIS A 1 75 ? -5.733 20.691 0.575 1.00 38.72 75 HIS A CA 1
ATOM 542 C C . HIS A 1 75 ? -5.425 21.881 1.509 1.00 38.72 75 HIS A C 1
ATOM 544 O O . HIS A 1 75 ? -6.002 22.956 1.374 1.00 38.72 75 HIS A O 1
ATOM 550 N N . ILE A 1 76 ? -4.464 21.685 2.417 1.00 38.28 76 ILE A N 1
ATOM 551 C CA . ILE A 1 76 ? -3.747 22.711 3.204 1.00 38.28 76 ILE A CA 1
ATOM 552 C C . ILE A 1 76 ? -2.254 22.308 3.166 1.00 38.28 76 ILE A C 1
ATOM 554 O O . ILE A 1 76 ? -1.988 21.127 2.972 1.00 38.28 76 ILE A O 1
ATOM 558 N N . SER A 1 77 ? -1.276 23.216 3.294 1.00 32.28 77 SER A N 1
ATOM 559 C CA . SER A 1 77 ? 0.175 22.934 3.139 1.00 32.28 77 SER A CA 1
ATOM 560 C C . SER A 1 77 ? 0.806 22.101 4.290 1.00 32.28 77 SER A C 1
ATOM 562 O O . SER A 1 77 ? 0.268 22.056 5.393 1.00 32.28 77 SER A O 1
ATOM 564 N N . GLY A 1 78 ? 1.893 21.338 4.019 1.00 49.72 78 GLY A N 1
ATOM 565 C CA . GLY A 1 78 ? 2.611 20.429 4.965 1.00 49.72 78 GLY A CA 1
ATOM 566 C C . GLY A 1 78 ? 2.960 19.024 4.400 1.00 49.72 78 GLY A C 1
ATOM 567 O O . GLY A 1 78 ? 2.505 18.721 3.297 1.00 49.72 78 GLY A O 1
ATOM 568 N N . ASN A 1 79 ? 3.718 18.180 5.143 1.00 66.81 79 ASN A N 1
ATOM 569 C CA . ASN A 1 79 ? 4.171 16.815 4.758 1.00 66.81 79 ASN A CA 1
ATOM 570 C C . ASN A 1 79 ? 3.002 15.933 4.276 1.00 66.81 79 ASN A C 1
ATOM 572 O O . ASN A 1 79 ? 2.171 15.469 5.061 1.00 66.81 79 ASN A O 1
ATOM 576 N N . THR A 1 80 ? 2.919 15.750 2.962 1.00 76.75 80 THR A N 1
ATOM 577 C CA . THR A 1 80 ? 1.690 15.342 2.282 1.00 76.75 80 THR A CA 1
ATOM 578 C C . THR A 1 80 ? 1.238 13.929 2.636 1.00 76.75 80 THR A C 1
ATOM 580 O O . THR A 1 80 ? 0.046 13.724 2.845 1.00 76.75 80 THR A O 1
ATOM 583 N N . PHE A 1 81 ? 2.162 12.975 2.778 1.00 77.38 81 PHE A N 1
ATOM 584 C CA . PHE A 1 81 ? 1.818 11.584 3.081 1.00 77.38 81 P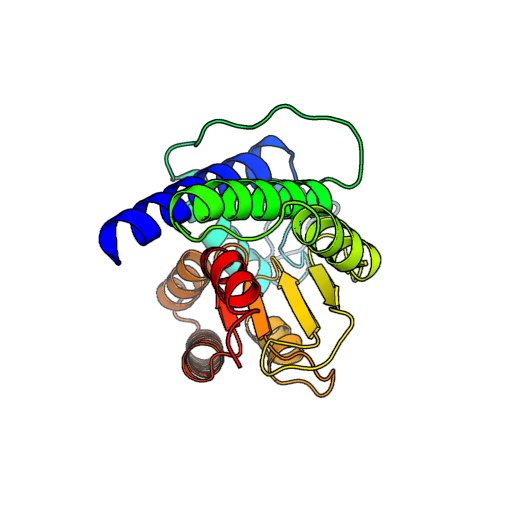HE A CA 1
ATOM 585 C C . PHE A 1 81 ? 1.203 11.418 4.477 1.00 77.38 81 PHE A C 1
ATOM 587 O O . PHE A 1 81 ? 0.119 10.852 4.625 1.00 77.38 81 PHE A O 1
ATOM 594 N N . GLU A 1 82 ? 1.844 12.002 5.490 1.00 77.62 82 GLU A N 1
ATOM 595 C CA . GLU A 1 82 ? 1.360 11.997 6.873 1.00 77.62 82 GLU A CA 1
ATOM 596 C C . GLU A 1 82 ? -0.005 12.662 7.004 1.00 77.62 82 GLU A C 1
ATOM 598 O O . GLU A 1 82 ? -0.886 12.144 7.691 1.00 77.62 82 GLU A O 1
ATOM 603 N N . ARG A 1 83 ? -0.222 13.775 6.298 1.00 77.25 83 ARG A N 1
ATOM 604 C CA . ARG A 1 83 ? -1.537 14.413 6.250 1.00 77.25 83 ARG A CA 1
ATOM 605 C C . ARG A 1 83 ? -2.582 13.509 5.598 1.00 77.25 83 ARG A C 1
ATOM 607 O O . ARG A 1 83 ? -3.683 13.418 6.130 1.00 77.25 83 ARG A O 1
ATOM 614 N N . THR A 1 84 ? -2.262 12.839 4.492 1.00 81.06 84 THR A N 1
ATOM 615 C CA . THR A 1 84 ? -3.211 11.940 3.819 1.00 81.06 84 THR A CA 1
ATOM 616 C C . THR A 1 84 ? -3.599 10.766 4.724 1.00 81.06 84 THR A C 1
ATOM 618 O O . THR A 1 84 ? -4.785 10.457 4.839 1.00 81.06 84 THR A O 1
ATOM 621 N N . ILE A 1 85 ? -2.644 10.177 5.456 1.00 81.50 85 ILE A N 1
ATOM 622 C CA . ILE A 1 85 ? -2.930 9.138 6.464 1.00 81.50 85 ILE A CA 1
ATOM 623 C C . ILE A 1 85 ? -3.764 9.705 7.618 1.00 81.50 85 ILE A C 1
ATOM 625 O O . ILE A 1 85 ? -4.756 9.100 8.027 1.00 81.50 85 ILE A O 1
ATOM 629 N N . ARG A 1 86 ? -3.418 10.897 8.117 1.00 78.88 86 ARG A N 1
ATOM 630 C CA . ARG A 1 86 ? -4.158 11.569 9.192 1.00 78.88 86 ARG A CA 1
ATOM 631 C C . ARG A 1 86 ? -5.617 11.811 8.826 1.00 78.88 86 ARG A C 1
ATOM 633 O O . ARG A 1 86 ? -6.501 11.515 9.629 1.00 78.88 86 ARG A O 1
ATOM 640 N N . SER A 1 87 ? -5.867 12.324 7.625 1.00 80.69 87 SER A N 1
ATOM 641 C CA . SER A 1 87 ? -7.219 12.548 7.113 1.00 80.69 87 SER A CA 1
ATOM 642 C C . SER A 1 87 ? -7.991 11.238 6.988 1.00 80.69 87 SER A C 1
ATOM 644 O O . SER A 1 87 ? -9.118 11.165 7.470 1.00 80.69 87 SER A O 1
ATOM 646 N N . PHE A 1 88 ? -7.371 10.183 6.450 1.00 83.88 88 PHE A N 1
ATOM 647 C CA . PHE A 1 88 ? -8.000 8.865 6.342 1.00 83.88 88 PHE A CA 1
ATOM 648 C C . PHE A 1 88 ? -8.436 8.303 7.700 1.00 83.88 88 PHE A C 1
ATOM 650 O O . PHE A 1 88 ? -9.591 7.903 7.867 1.00 83.88 88 PHE A O 1
ATOM 657 N N . ILE A 1 89 ? -7.545 8.323 8.696 1.00 79.50 89 ILE A N 1
ATOM 658 C CA . ILE A 1 89 ? -7.864 7.862 10.053 1.00 79.50 89 ILE A CA 1
ATOM 659 C C . ILE A 1 89 ? -8.986 8.728 10.643 1.00 79.50 89 ILE A C 1
ATOM 661 O O . ILE A 1 89 ? -9.974 8.205 11.147 1.00 79.50 89 ILE A O 1
ATOM 665 N N . LYS A 1 90 ? -8.904 10.058 10.529 1.00 77.06 90 LYS A N 1
ATOM 666 C CA . LYS A 1 90 ? -9.932 10.965 11.066 1.00 77.06 90 LYS A CA 1
ATOM 667 C C . LYS A 1 90 ? -11.316 10.731 10.446 1.00 77.06 90 LYS A C 1
ATOM 669 O O . LYS A 1 90 ? -12.320 10.738 11.167 1.00 77.06 90 LYS A O 1
ATOM 674 N N . GLU A 1 91 ? -11.387 10.543 9.131 1.00 76.94 91 GLU A N 1
ATOM 675 C CA . GLU A 1 91 ? -12.635 10.299 8.399 1.00 76.94 91 GLU A CA 1
ATOM 676 C C . GLU A 1 91 ? -13.260 8.956 8.779 1.00 76.94 91 GLU A C 1
ATOM 678 O O . GLU A 1 91 ? -14.441 8.898 9.132 1.00 76.94 91 GLU A O 1
ATOM 683 N N . THR A 1 92 ? -12.459 7.889 8.778 1.00 76.12 92 THR A N 1
ATOM 684 C CA . THR A 1 92 ? -12.915 6.539 9.134 1.00 76.12 92 THR A CA 1
ATOM 685 C C . THR A 1 92 ? -13.386 6.472 10.584 1.00 76.12 92 THR A C 1
ATOM 687 O O . THR A 1 92 ? -14.501 6.020 10.840 1.00 76.12 92 THR A O 1
ATOM 690 N N . PHE A 1 93 ? -12.634 7.037 11.531 1.00 72.38 93 PHE A N 1
ATOM 691 C CA . PHE A 1 93 ? -13.066 7.140 12.927 1.00 72.38 93 PHE A CA 1
ATOM 692 C C . PHE A 1 93 ? -14.348 7.951 13.097 1.00 72.38 93 PHE A C 1
ATOM 694 O O . PHE A 1 93 ? -15.212 7.589 13.896 1.00 72.38 93 PHE A O 1
ATOM 701 N N . SER A 1 94 ? -14.494 9.059 12.368 1.00 68.69 94 SER A N 1
ATOM 702 C CA . SER A 1 94 ? -15.703 9.882 12.448 1.00 68.69 94 SER A CA 1
ATOM 703 C C . SER A 1 94 ? -16.936 9.133 11.958 1.00 68.69 94 SER A C 1
ATOM 705 O O . SER A 1 94 ? -18.009 9.279 12.540 1.00 68.69 94 SER A O 1
ATOM 707 N N . ALA A 1 95 ? -16.777 8.281 10.952 1.00 66.81 95 ALA A N 1
ATOM 708 C CA . ALA A 1 95 ? -17.857 7.460 10.441 1.00 66.81 95 ALA A CA 1
ATOM 709 C C . ALA A 1 95 ? -18.168 6.245 11.345 1.00 66.81 95 ALA A C 1
ATOM 711 O O . ALA A 1 95 ? -19.339 5.921 11.544 1.00 66.81 95 ALA A O 1
ATOM 712 N N . LEU A 1 96 ? -17.163 5.658 12.008 1.00 63.59 96 LEU A N 1
ATOM 713 C CA . LEU A 1 96 ? -17.355 4.621 13.037 1.00 63.59 96 LEU A CA 1
ATOM 714 C C . LEU A 1 96 ? -18.105 5.144 14.284 1.00 63.59 96 LEU A C 1
ATOM 716 O O . LEU A 1 96 ? -18.809 4.382 14.949 1.00 63.59 96 LEU A O 1
ATOM 720 N N . LYS A 1 97 ? -18.053 6.457 14.579 1.00 53.66 97 LYS A N 1
ATOM 721 C CA . LYS A 1 97 ? -18.849 7.090 15.660 1.00 53.66 97 LYS A CA 1
ATOM 722 C C . LYS A 1 97 ? -20.367 6.948 15.450 1.00 53.66 97 LYS A C 1
ATOM 724 O O . LYS A 1 97 ? -21.090 6.957 16.440 1.00 53.66 97 LYS A O 1
ATOM 729 N N . SER A 1 98 ? -20.842 6.824 14.206 1.00 49.97 98 SER A N 1
ATOM 730 C CA . SER A 1 98 ? -22.269 6.630 13.879 1.00 49.97 98 SER A CA 1
ATOM 731 C C . SER A 1 98 ? -22.774 5.239 14.288 1.00 49.97 98 SER A C 1
ATOM 733 O O . SER A 1 98 ? -23.915 5.075 14.716 1.00 49.97 98 SER A O 1
ATOM 735 N N . VAL A 1 99 ? -21.891 4.239 14.214 1.00 49.66 99 VAL A N 1
ATOM 736 C CA . VAL A 1 99 ? -22.211 2.832 14.487 1.00 49.66 99 VAL A CA 1
ATOM 737 C C . VAL A 1 99 ? -22.193 2.526 15.994 1.00 49.66 99 VAL A C 1
ATOM 739 O O . VAL A 1 99 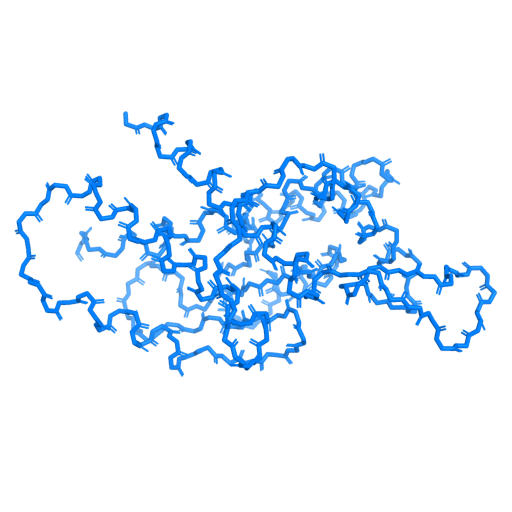? -22.966 1.696 16.470 1.00 49.66 99 VAL A O 1
ATOM 742 N N . ARG A 1 100 ? -21.399 3.257 16.793 1.00 46.38 100 ARG A N 1
ATOM 743 C CA . ARG A 1 100 ? -21.314 3.073 18.255 1.00 46.38 100 ARG A CA 1
ATOM 744 C C . ARG A 1 100 ? -22.439 3.831 18.990 1.00 46.38 100 ARG A C 1
ATOM 746 O O . ARG A 1 100 ? -22.211 4.884 19.586 1.00 46.38 100 ARG A O 1
ATOM 753 N N . ARG A 1 101 ? -23.669 3.294 18.986 1.00 39.97 101 ARG A N 1
ATOM 754 C CA . ARG A 1 101 ? -24.754 3.717 19.907 1.00 39.97 101 ARG A CA 1
ATOM 755 C C . ARG A 1 101 ? -24.423 3.268 21.337 1.00 39.97 101 ARG A C 1
ATOM 757 O O . ARG A 1 101 ? -24.890 2.235 21.793 1.00 39.97 101 ARG A O 1
ATOM 764 N N . GLY A 1 102 ? -23.636 4.068 22.054 1.00 39.47 102 GLY A N 1
ATOM 765 C CA . GLY A 1 102 ? -23.397 3.919 23.491 1.00 39.47 102 GLY A CA 1
ATOM 766 C C . GLY A 1 102 ? -23.178 5.283 24.145 1.00 39.47 102 GLY A C 1
ATOM 767 O O . GLY A 1 102 ? -22.265 6.016 23.770 1.00 39.47 102 GLY A O 1
ATOM 768 N N . LYS A 1 103 ? -24.039 5.655 25.099 1.00 39.72 103 LYS A N 1
ATOM 769 C CA . LYS A 1 103 ? -23.942 6.902 25.877 1.00 39.72 103 LYS A CA 1
ATOM 770 C C . LYS A 1 103 ? -22.664 6.881 26.733 1.00 39.72 103 LYS A C 1
ATOM 772 O O . LYS A 1 103 ? -22.653 6.279 27.798 1.00 39.72 103 LYS A O 1
ATOM 777 N N . GLY A 1 104 ? -21.604 7.561 26.296 1.00 38.00 104 GLY A N 1
ATOM 778 C CA . GLY A 1 104 ? -20.358 7.714 27.055 1.00 38.00 104 GLY A CA 1
ATOM 779 C C . GLY A 1 104 ? -19.758 9.112 26.892 1.00 38.00 104 GLY A C 1
ATOM 780 O O . GLY A 1 104 ? -19.667 9.625 25.780 1.00 38.00 104 GLY A O 1
ATOM 781 N N . LYS A 1 105 ? -19.390 9.739 28.016 1.00 37.47 105 LYS A N 1
ATOM 782 C CA . LYS A 1 105 ? -19.032 11.162 28.177 1.00 37.47 105 LYS A CA 1
ATOM 783 C C . LYS A 1 105 ? -17.965 11.660 27.182 1.00 37.47 105 LYS A C 1
ATOM 785 O O . LYS A 1 105 ? -16.927 11.038 26.969 1.00 37.47 105 LYS A O 1
ATOM 790 N N . SER A 1 106 ? -18.208 12.850 26.646 1.00 40.59 106 SER A N 1
ATOM 791 C CA . SER A 1 106 ? -17.605 13.497 25.470 1.00 40.59 106 SER A CA 1
ATOM 792 C C . SER A 1 106 ? -16.105 13.849 25.529 1.00 40.59 106 SER A C 1
ATOM 794 O O . SER A 1 106 ? -15.592 14.377 24.549 1.00 40.59 106 SER A O 1
ATOM 796 N N . ASN A 1 107 ? -15.371 13.524 26.601 1.00 38.72 107 ASN A N 1
ATOM 797 C CA . ASN A 1 107 ? -13.998 14.023 26.817 1.00 38.72 107 ASN A CA 1
ATOM 798 C C . ASN A 1 107 ? -12.861 13.004 26.606 1.00 38.72 107 ASN A C 1
ATOM 800 O O . ASN A 1 107 ? -11.697 13.388 26.652 1.00 38.72 107 ASN A O 1
ATOM 804 N N . LYS A 1 108 ? -13.140 11.726 26.308 1.00 41.38 108 LYS A N 1
ATOM 805 C CA . LYS A 1 108 ? -12.083 10.741 25.965 1.00 41.38 108 LYS A CA 1
ATOM 806 C C . LYS A 1 108 ? -11.648 10.784 24.484 1.00 41.38 108 LYS A C 1
ATOM 808 O O . LYS A 1 108 ? -10.588 10.277 24.131 1.00 41.38 108 LYS A O 1
ATOM 813 N N . LYS A 1 109 ? -12.456 11.422 23.624 1.00 41.66 109 LYS A N 1
ATOM 814 C CA . LYS A 1 109 ? -12.355 11.426 22.147 1.00 41.66 109 LYS A CA 1
ATOM 815 C C . LYS A 1 109 ? -11.192 12.255 21.590 1.00 41.66 109 LYS A C 1
ATOM 817 O O . LYS A 1 109 ? -10.435 11.755 20.768 1.00 41.66 109 LYS A O 1
ATOM 822 N N . ALA A 1 110 ? -11.040 13.498 22.047 1.00 37.94 110 ALA A N 1
ATOM 823 C CA . ALA A 1 110 ? -9.958 14.383 21.599 1.00 37.94 110 ALA A CA 1
ATOM 824 C C . ALA A 1 110 ? -8.578 13.891 22.073 1.00 37.94 110 ALA A C 1
ATOM 826 O O . ALA A 1 110 ? -7.571 14.098 21.407 1.00 37.94 110 ALA A O 1
ATOM 827 N N . PHE A 1 111 ? -8.544 13.172 23.197 1.00 38.22 111 PHE A N 1
ATOM 828 C CA . PHE A 1 111 ? -7.320 12.658 23.804 1.00 38.22 111 PHE A CA 1
ATOM 829 C C . PHE A 1 111 ? -6.676 11.515 22.999 1.00 38.22 111 PHE A C 1
ATOM 831 O O . PHE A 1 111 ? -5.452 11.412 22.942 1.00 38.22 111 PHE A O 1
ATOM 838 N N . PHE A 1 112 ? -7.489 10.671 22.351 1.00 44.84 112 PHE A N 1
ATOM 839 C CA . PHE A 1 112 ? -7.014 9.589 21.479 1.00 44.84 112 PHE A CA 1
ATOM 840 C C . PHE A 1 112 ? -6.430 10.120 20.170 1.00 44.84 112 PHE A C 1
ATOM 842 O O . PHE A 1 112 ? -5.342 9.706 19.782 1.00 44.84 112 PHE A O 1
ATOM 849 N N . GLU A 1 113 ? -7.136 11.056 19.522 1.00 44.22 113 GLU A N 1
ATOM 850 C CA . GLU A 1 113 ? -6.670 11.708 18.293 1.00 44.22 113 GLU A CA 1
ATOM 851 C C . GLU A 1 113 ? -5.345 12.460 18.555 1.00 44.22 113 GLU A C 1
ATOM 853 O O . GLU A 1 113 ? -4.414 12.331 17.769 1.00 44.22 113 GLU A O 1
ATOM 858 N N . HIS A 1 114 ? -5.198 13.151 19.694 1.00 40.53 114 HIS A N 1
ATOM 859 C CA . HIS A 1 114 ? -3.985 13.920 20.018 1.00 40.53 114 HIS A CA 1
ATOM 860 C C . HIS A 1 114 ? -2.757 13.043 20.354 1.00 40.53 114 HIS A C 1
ATOM 862 O O . HIS A 1 114 ? -1.678 13.264 19.807 1.00 40.53 114 HIS A O 1
ATOM 868 N N . LYS A 1 115 ? -2.904 12.000 21.191 1.00 42.44 115 LYS A N 1
ATOM 869 C CA . LYS A 1 115 ? -1.775 11.127 21.591 1.00 42.44 115 LYS A CA 1
ATOM 870 C C . LYS A 1 115 ? -1.254 10.219 20.478 1.00 42.44 115 LYS A C 1
ATOM 872 O O . LYS A 1 115 ? -0.076 9.863 20.482 1.00 42.44 115 LYS A O 1
ATOM 877 N N . PHE A 1 116 ? -2.129 9.818 19.555 1.00 46.03 116 PHE A N 1
ATOM 878 C CA . PHE A 1 116 ? -1.764 8.963 18.426 1.00 46.03 116 PHE A CA 1
ATOM 879 C C . PHE A 1 116 ? -0.834 9.688 17.445 1.00 46.03 116 PHE A C 1
ATOM 881 O O . PHE A 1 116 ? 0.115 9.096 16.941 1.00 46.03 116 PHE A O 1
ATOM 888 N N . PHE A 1 117 ? -1.060 10.987 17.224 1.00 46.41 117 PHE A N 1
ATOM 889 C CA . PHE A 1 117 ? -0.213 11.787 16.340 1.00 46.41 117 PHE A CA 1
ATOM 890 C C . PHE A 1 117 ? 1.093 12.255 16.981 1.00 46.41 117 PHE A C 1
ATOM 892 O O . PHE A 1 117 ? 2.093 12.307 16.275 1.00 46.41 117 PHE A O 1
ATOM 899 N N . GLU A 1 118 ? 1.129 12.532 18.288 1.00 42.66 118 GLU A N 1
ATOM 900 C CA . GLU A 1 118 ? 2.378 12.899 18.989 1.00 42.66 118 GLU A CA 1
ATOM 901 C C . GLU A 1 118 ? 3.443 11.794 18.959 1.00 42.66 118 GLU A C 1
ATOM 903 O O . GLU A 1 118 ? 4.635 12.059 19.083 1.00 42.66 118 GLU A O 1
ATOM 908 N N . SER A 1 119 ? 3.012 10.547 18.790 1.00 42.66 119 SER A N 1
ATOM 909 C CA . SER A 1 119 ? 3.875 9.369 18.833 1.00 42.66 119 SER A CA 1
ATOM 910 C C . SER A 1 119 ? 4.283 8.880 17.434 1.00 42.66 119 SER A C 1
ATOM 912 O O . SER A 1 119 ? 5.050 7.922 17.313 1.00 42.66 119 SER A O 1
ATOM 914 N N . ALA A 1 120 ? 3.789 9.523 16.368 1.00 48.38 120 ALA A N 1
ATOM 915 C CA . ALA A 1 120 ? 4.134 9.145 15.009 1.00 48.38 120 ALA A CA 1
ATOM 916 C C . ALA A 1 120 ? 5.547 9.635 14.661 1.00 48.38 120 ALA A C 1
ATOM 918 O O . ALA A 1 120 ? 5.786 10.836 14.537 1.00 48.38 120 ALA A O 1
ATOM 919 N N . LYS A 1 121 ? 6.500 8.711 14.511 1.00 49.31 121 LYS A N 1
ATOM 920 C CA . LYS A 1 121 ? 7.864 9.045 14.081 1.00 49.31 121 LYS A CA 1
ATOM 921 C C . LYS A 1 121 ? 7.989 8.778 12.586 1.00 49.31 121 LYS A C 1
ATOM 923 O O . LYS A 1 121 ? 7.734 7.671 12.115 1.00 49.31 121 LYS A O 1
ATOM 928 N N . LYS A 1 122 ? 8.375 9.805 11.832 1.00 48.84 122 LYS A N 1
ATOM 929 C CA . LYS A 1 122 ? 8.718 9.661 10.415 1.00 48.84 122 LYS A CA 1
ATOM 930 C C . LYS A 1 122 ? 9.936 8.739 10.291 1.00 48.84 122 LYS A C 1
ATOM 932 O O . LYS A 1 122 ? 10.936 8.989 10.959 1.00 48.84 122 LYS A O 1
ATOM 937 N N . SER A 1 123 ? 9.842 7.715 9.443 1.00 52.22 123 SER A N 1
ATOM 938 C CA . SER A 1 123 ? 10.984 6.861 9.086 1.00 52.22 123 SER A CA 1
ATOM 939 C C . SER A 1 123 ? 11.580 7.293 7.739 1.00 52.22 123 SER A C 1
ATOM 941 O O . SER A 1 123 ? 12.778 7.535 7.650 1.00 52.22 123 SER A O 1
ATOM 943 N N . ASP A 1 124 ? 10.737 7.498 6.719 1.00 59.78 124 ASP A N 1
ATOM 944 C CA . ASP A 1 124 ? 11.115 7.907 5.353 1.00 59.78 124 ASP A CA 1
ATOM 945 C C . ASP A 1 124 ? 9.919 8.585 4.619 1.00 59.78 124 ASP A C 1
ATOM 947 O O . ASP A 1 124 ? 8.987 9.060 5.274 1.00 59.78 124 ASP A O 1
ATOM 951 N N . GLU A 1 125 ? 9.959 8.750 3.285 1.00 60.88 125 GLU A N 1
ATOM 952 C CA . GLU A 1 125 ? 8.922 9.471 2.509 1.00 60.88 125 GLU A CA 1
ATOM 953 C C . GLU A 1 125 ? 7.551 8.774 2.473 1.00 60.88 125 GLU A C 1
ATOM 955 O O . GLU A 1 125 ? 6.533 9.462 2.351 1.00 60.88 125 GLU A O 1
ATOM 960 N N . LEU A 1 126 ? 7.504 7.443 2.602 1.00 65.12 126 LEU A N 1
ATOM 961 C CA . LEU A 1 126 ? 6.283 6.640 2.444 1.00 65.12 126 LEU A CA 1
ATOM 962 C C . LEU A 1 126 ? 6.050 5.631 3.572 1.00 65.12 126 LEU A C 1
ATOM 964 O O . LEU A 1 126 ? 5.177 4.769 3.452 1.00 65.12 126 LEU A O 1
ATOM 968 N N . THR A 1 127 ? 6.757 5.783 4.690 1.00 68.81 127 THR A N 1
ATOM 969 C CA . THR A 1 127 ? 6.577 4.994 5.909 1.00 68.81 127 THR A CA 1
ATOM 970 C C . THR A 1 127 ? 6.343 5.896 7.114 1.00 68.81 127 THR A C 1
ATOM 972 O O . THR A 1 127 ? 7.120 6.809 7.415 1.00 68.81 127 THR A O 1
ATOM 975 N N . ILE A 1 128 ? 5.278 5.597 7.857 1.00 71.31 128 ILE A N 1
ATOM 976 C CA . ILE A 1 128 ? 4.952 6.246 9.125 1.00 71.31 128 ILE A CA 1
ATOM 977 C C . ILE A 1 128 ? 4.893 5.193 10.217 1.00 71.31 128 ILE A C 1
ATOM 979 O O . ILE A 1 128 ? 4.068 4.279 10.169 1.00 71.31 128 ILE A O 1
ATOM 983 N N . LEU A 1 129 ? 5.745 5.358 11.227 1.00 62.94 129 LEU A N 1
ATOM 984 C CA . LEU A 1 129 ? 5.637 4.616 12.472 1.00 62.94 129 LEU A CA 1
ATOM 985 C C . LEU A 1 129 ? 4.515 5.236 13.298 1.00 62.94 129 LEU A C 1
ATOM 987 O O . LEU A 1 129 ? 4.561 6.424 13.596 1.00 62.94 129 LEU A O 1
ATOM 991 N N . LEU A 1 130 ? 3.531 4.440 13.686 1.00 64.00 130 LEU A N 1
ATOM 992 C CA . LEU A 1 130 ? 2.457 4.792 14.602 1.00 64.00 130 LEU A CA 1
ATOM 993 C C . LEU A 1 130 ? 2.760 4.121 15.942 1.00 64.00 130 LEU A C 1
ATOM 995 O O . LEU A 1 130 ? 2.425 2.959 16.168 1.00 64.00 130 LEU A O 1
ATOM 999 N N . VAL A 1 131 ? 3.433 4.847 16.834 1.00 58.16 131 VAL A N 1
ATOM 1000 C CA . VAL A 1 131 ? 3.640 4.384 18.212 1.00 58.16 131 VAL A CA 1
ATOM 1001 C C . VAL A 1 131 ? 2.412 4.766 19.029 1.00 58.16 131 VAL A C 1
ATOM 1003 O O . VAL A 1 131 ? 1.867 5.853 18.865 1.00 58.16 131 VAL A O 1
ATOM 1006 N N . ARG A 1 132 ? 1.951 3.898 19.928 1.00 56.69 132 ARG A N 1
ATOM 1007 C CA . ARG A 1 132 ? 0.873 4.242 20.858 1.00 56.69 132 ARG A CA 1
ATOM 1008 C C . ARG A 1 132 ? 1.381 4.212 22.293 1.00 56.69 132 ARG A C 1
ATOM 1010 O O . ARG A 1 132 ? 1.937 3.224 22.759 1.00 56.69 132 ARG A O 1
ATOM 1017 N N . ALA A 1 133 ? 1.120 5.275 23.051 1.00 38.47 133 ALA A N 1
ATOM 1018 C CA . ALA A 1 133 ? 1.387 5.281 24.486 1.00 38.47 133 ALA A CA 1
ATOM 1019 C C . ALA A 1 133 ? 0.273 4.545 25.275 1.00 38.47 133 ALA A C 1
ATOM 1021 O O . ALA A 1 133 ? -0.774 5.147 25.515 1.00 38.47 133 ALA A O 1
ATOM 1022 N N . ARG A 1 134 ? 0.549 3.300 25.733 1.00 45.38 134 ARG A N 1
ATOM 1023 C CA . ARG A 1 134 ? 0.016 2.547 26.922 1.00 45.38 134 ARG A CA 1
ATOM 1024 C C . ARG A 1 134 ? -0.728 1.197 26.741 1.00 45.38 134 ARG A C 1
ATOM 1026 O O . ARG A 1 134 ? -1.278 0.896 25.693 1.00 45.38 134 ARG A O 1
ATOM 1033 N N . LYS A 1 135 ? -0.717 0.468 27.884 1.00 39.38 135 LYS A N 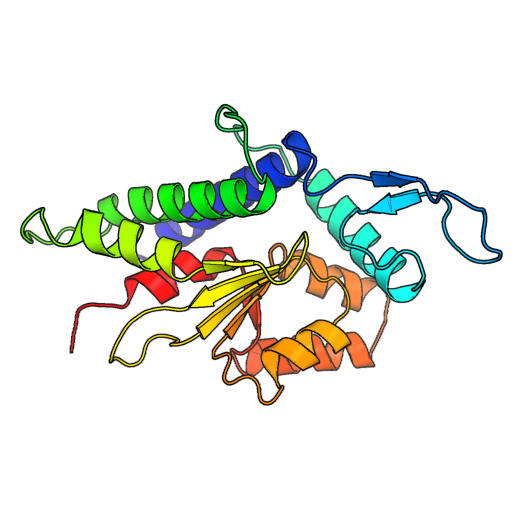1
ATOM 1034 C CA . LYS A 1 135 ? -1.208 -0.871 28.300 1.00 39.38 135 LYS A CA 1
ATOM 1035 C C . LYS A 1 135 ? -2.572 -1.325 27.739 1.00 39.38 135 LYS A C 1
ATOM 1037 O O . LYS A 1 135 ? -3.565 -0.629 27.927 1.00 39.38 135 LYS A O 1
ATOM 1042 N N . GLY A 1 136 ? -2.594 -2.535 27.170 1.00 48.22 136 GLY A N 1
ATOM 1043 C CA . GLY A 1 136 ? -3.748 -3.268 26.620 1.00 48.22 136 GLY A CA 1
ATOM 1044 C C . GLY A 1 136 ? -3.287 -4.294 25.564 1.00 48.22 136 GLY A C 1
ATOM 1045 O O . GLY A 1 136 ? -2.089 -4.380 25.321 1.00 48.22 136 GLY A O 1
ATOM 1046 N N . GLN A 1 137 ? -4.203 -5.053 24.942 1.00 46.59 137 GLN A N 1
ATOM 1047 C CA . GLN A 1 137 ? -3.898 -6.068 23.900 1.00 46.59 137 GLN A CA 1
ATOM 1048 C C . GLN A 1 137 ? -3.827 -5.523 22.452 1.00 46.59 137 GLN A C 1
ATOM 1050 O O . GLN A 1 137 ? -3.572 -6.281 21.520 1.00 46.59 137 GLN A O 1
ATOM 1055 N N . ALA A 1 138 ? -4.080 -4.228 22.240 1.00 46.75 138 ALA A N 1
ATOM 1056 C CA . ALA A 1 138 ? -3.945 -3.581 20.930 1.00 46.75 138 ALA A CA 1
ATOM 1057 C C . ALA A 1 138 ? -2.458 -3.341 20.580 1.00 46.75 138 ALA A C 1
ATOM 1059 O O . ALA A 1 138 ? -1.666 -3.156 21.507 1.00 46.75 138 ALA A O 1
ATOM 1060 N N . PRO A 1 139 ? -2.072 -3.286 19.285 1.00 51.88 139 PRO A N 1
ATOM 1061 C CA . PRO A 1 139 ? -0.674 -3.134 18.881 1.00 51.88 139 PRO A CA 1
ATOM 1062 C C . PRO A 1 139 ? -0.025 -1.890 19.520 1.00 51.88 139 PRO A C 1
ATOM 1064 O O . PRO A 1 139 ? -0.507 -0.763 19.372 1.00 51.88 139 PRO A O 1
ATOM 1067 N N . HIS A 1 140 ? 1.065 -2.115 20.251 1.00 58.38 140 HIS A N 1
ATOM 1068 C CA . HIS A 1 140 ? 1.952 -1.134 20.865 1.00 58.38 140 HIS A CA 1
ATOM 1069 C C . HIS A 1 140 ? 2.688 -0.277 19.820 1.00 58.38 140 HIS A C 1
ATOM 1071 O O . HIS A 1 140 ? 2.893 0.923 20.041 1.00 58.38 140 HIS A O 1
ATOM 1077 N N . ILE A 1 141 ? 3.061 -0.871 18.683 1.00 66.12 141 ILE A N 1
ATOM 1078 C CA . ILE A 1 141 ? 3.788 -0.228 17.585 1.00 66.12 141 ILE A CA 1
ATOM 1079 C C . ILE A 1 141 ? 3.234 -0.737 16.247 1.00 66.12 141 ILE A C 1
ATOM 1081 O O . ILE A 1 141 ? 3.392 -1.905 15.901 1.00 66.12 141 ILE A O 1
ATOM 1085 N N . ALA A 1 142 ? 2.609 0.141 15.465 1.00 76.81 142 ALA A N 1
ATOM 1086 C CA . ALA A 1 142 ? 2.149 -0.161 14.111 1.00 76.81 142 ALA A CA 1
ATOM 1087 C C . ALA A 1 142 ? 2.938 0.643 13.075 1.00 76.81 142 ALA A C 1
ATOM 1089 O O . ALA A 1 142 ? 3.418 1.735 13.363 1.00 76.81 142 ALA A O 1
ATOM 1090 N N . VAL A 1 143 ? 3.044 0.140 11.850 1.00 83.38 143 VAL A N 1
ATOM 1091 C CA . VAL A 1 143 ? 3.640 0.875 10.723 1.00 83.38 143 VAL A CA 1
ATOM 1092 C C . VAL A 1 143 ? 2.620 0.988 9.603 1.00 83.38 143 VAL A C 1
ATOM 1094 O O . VAL A 1 143 ? 1.969 0.002 9.285 1.00 83.38 143 VAL A O 1
ATOM 1097 N N . VAL A 1 144 ? 2.488 2.161 8.984 1.00 87.50 144 VAL A N 1
ATOM 1098 C CA . VAL A 1 144 ? 1.783 2.320 7.702 1.00 87.50 144 VAL A CA 1
ATOM 1099 C C . VAL A 1 144 ? 2.815 2.591 6.619 1.00 87.50 144 VAL A C 1
ATOM 1101 O O . VAL A 1 144 ? 3.597 3.532 6.760 1.00 87.50 144 VAL A O 1
ATOM 1104 N N . THR A 1 145 ? 2.826 1.793 5.550 1.00 89.00 145 THR A N 1
ATOM 1105 C CA . THR A 1 145 ? 3.825 1.928 4.479 1.00 89.00 145 THR A CA 1
ATOM 1106 C C . THR A 1 145 ? 3.269 1.670 3.079 1.00 89.00 145 THR A C 1
ATOM 1108 O O . THR A 1 145 ? 2.333 0.888 2.894 1.00 89.00 145 THR A O 1
ATOM 1111 N N . GLY A 1 146 ? 3.858 2.355 2.096 1.00 90.31 146 GLY A N 1
ATOM 1112 C CA . GLY A 1 146 ? 3.672 2.116 0.664 1.00 90.31 146 GLY A CA 1
ATOM 1113 C C . GLY A 1 146 ? 4.782 1.308 -0.002 1.00 90.31 146 GLY A C 1
ATOM 1114 O O . GLY A 1 146 ? 4.838 1.307 -1.232 1.00 90.31 146 GLY A O 1
ATOM 1115 N N . GLU A 1 147 ? 5.675 0.693 0.779 1.00 93.25 147 GLU A N 1
ATOM 1116 C CA . GLU A 1 147 ? 6.791 -0.114 0.278 1.00 93.25 147 GLU A CA 1
ATOM 1117 C C . GLU A 1 147 ? 6.295 -1.282 -0.600 1.00 93.25 147 GLU A C 1
ATOM 1119 O O . GLU A 1 147 ? 5.578 -2.155 -0.105 1.00 93.25 147 GLU A O 1
ATOM 1124 N N . PRO A 1 148 ? 6.667 -1.323 -1.893 1.00 95.31 148 PRO A N 1
ATOM 1125 C CA . PRO A 1 148 ? 6.203 -2.350 -2.819 1.00 95.31 148 PRO A CA 1
ATOM 1126 C C . PRO A 1 148 ? 6.923 -3.699 -2.678 1.00 95.31 148 PRO A C 1
ATOM 1128 O O . PRO A 1 148 ? 6.365 -4.704 -3.109 1.00 95.31 148 PRO A O 1
ATOM 1131 N N . LEU A 1 149 ? 8.149 -3.768 -2.141 1.00 94.75 149 LEU A N 1
ATOM 1132 C CA . LEU A 1 149 ? 8.915 -5.018 -2.074 1.00 94.75 149 LEU A CA 1
ATOM 1133 C C . LEU A 1 149 ? 8.512 -5.887 -0.871 1.00 94.75 149 LEU A C 1
ATOM 1135 O O . LEU A 1 149 ? 8.725 -5.485 0.276 1.00 94.75 149 LEU A O 1
ATOM 1139 N N . PRO A 1 150 ? 8.070 -7.142 -1.090 1.00 95.56 150 PRO A N 1
ATOM 1140 C CA . PRO A 1 150 ? 7.720 -8.050 0.002 1.00 95.56 150 PRO A CA 1
ATOM 1141 C C . PRO A 1 150 ? 8.858 -8.382 0.964 1.00 95.56 150 PRO A C 1
ATOM 1143 O O . PRO A 1 150 ? 8.594 -8.604 2.140 1.00 95.56 150 PRO A O 1
ATOM 1146 N N . SER A 1 151 ? 10.112 -8.389 0.505 1.00 93.44 151 SER A N 1
ATOM 1147 C CA . SER A 1 151 ? 11.272 -8.593 1.382 1.00 93.44 151 SER A CA 1
ATOM 1148 C C . SER A 1 151 ? 11.426 -7.461 2.400 1.00 93.44 151 SER A C 1
ATOM 1150 O O . SER A 1 151 ? 11.580 -7.727 3.584 1.00 93.44 151 SER A O 1
ATOM 1152 N N . ARG A 1 152 ? 11.277 -6.202 1.975 1.00 90.88 152 ARG A N 1
ATOM 1153 C CA . ARG A 1 152 ? 11.325 -5.043 2.881 1.00 90.88 152 ARG A CA 1
ATOM 1154 C C . ARG A 1 152 ? 10.115 -4.980 3.809 1.00 90.88 152 ARG A C 1
ATOM 1156 O O . ARG A 1 152 ? 10.239 -4.594 4.969 1.00 90.88 152 ARG A O 1
ATOM 1163 N N . LEU A 1 153 ? 8.943 -5.401 3.328 1.00 91.69 153 LEU A N 1
ATOM 1164 C CA . LEU A 1 153 ? 7.778 -5.594 4.193 1.00 91.69 153 LEU A CA 1
ATOM 1165 C C . LEU A 1 153 ? 8.039 -6.679 5.243 1.00 91.69 153 LEU A C 1
ATOM 1167 O O . LEU A 1 153 ? 7.655 -6.496 6.394 1.00 91.69 153 LEU A O 1
ATOM 1171 N N . ALA A 1 154 ? 8.722 -7.766 4.878 1.00 90.62 154 ALA A N 1
ATOM 1172 C CA . ALA A 1 154 ? 9.125 -8.809 5.814 1.00 90.62 154 ALA A CA 1
ATOM 1173 C C . ALA A 1 154 ? 10.145 -8.298 6.840 1.00 90.62 154 ALA A C 1
ATOM 1175 O O . ALA A 1 154 ? 9.997 -8.608 8.018 1.00 90.62 154 ALA A O 1
ATOM 1176 N N . ASP A 1 155 ? 11.097 -7.448 6.451 1.00 87.12 155 ASP A N 1
ATOM 1177 C CA . ASP A 1 155 ? 12.028 -6.819 7.399 1.00 87.12 155 ASP A CA 1
ATOM 1178 C C . ASP A 1 155 ? 11.285 -5.988 8.461 1.00 87.12 155 ASP A C 1
ATOM 1180 O O . ASP A 1 155 ? 11.624 -6.030 9.644 1.00 87.12 155 ASP A O 1
ATOM 1184 N N . LEU A 1 156 ? 10.216 -5.285 8.068 1.00 83.12 156 LEU A N 1
ATOM 1185 C CA . LEU A 1 156 ? 9.359 -4.533 8.993 1.00 83.12 156 LEU A CA 1
ATOM 1186 C C . LEU A 1 156 ? 8.449 -5.444 9.831 1.00 83.12 156 LEU A C 1
ATOM 1188 O O . LEU A 1 156 ? 8.292 -5.243 11.035 1.00 83.12 156 LEU A O 1
ATOM 1192 N N . ALA A 1 157 ? 7.810 -6.424 9.196 1.00 84.00 157 ALA A N 1
ATOM 1193 C CA . ALA A 1 157 ? 6.750 -7.227 9.796 1.00 84.00 157 ALA A CA 1
ATOM 1194 C C . ALA A 1 157 ? 7.270 -8.428 10.596 1.00 84.00 157 ALA A C 1
ATOM 1196 O O . ALA A 1 157 ? 6.595 -8.886 11.515 1.00 84.00 157 ALA A O 1
ATOM 1197 N N . LEU A 1 158 ? 8.441 -8.962 10.259 1.00 79.31 158 LEU A N 1
ATOM 1198 C CA . LEU A 1 158 ? 9.050 -10.141 10.883 1.00 79.31 158 LEU A CA 1
ATOM 1199 C C . LEU A 1 158 ? 10.354 -9.806 11.621 1.00 79.31 158 LEU A C 1
ATOM 1201 O O . LEU A 1 158 ? 10.850 -10.640 12.376 1.00 79.31 158 LEU A O 1
ATOM 1205 N N . GLY A 1 159 ? 10.907 -8.606 11.420 1.00 70.44 159 GLY A N 1
ATOM 1206 C CA . GLY A 1 159 ? 12.130 -8.160 12.079 1.00 70.44 159 GLY A CA 1
ATOM 1207 C C . GLY A 1 159 ? 11.994 -7.944 13.591 1.00 70.44 159 GLY A C 1
ATOM 1208 O O . GLY A 1 159 ? 10.919 -8.002 14.188 1.00 70.44 159 GLY A O 1
ATOM 1209 N N . THR A 1 160 ? 13.125 -7.642 14.228 1.00 54.56 160 THR A N 1
ATOM 1210 C CA . THR A 1 160 ? 13.280 -7.534 15.691 1.00 54.56 160 THR A CA 1
ATOM 1211 C C . THR A 1 160 ? 12.802 -6.207 16.289 1.00 54.56 160 THR A C 1
ATOM 1213 O O . THR A 1 160 ? 12.916 -5.997 17.494 1.00 54.56 160 THR A O 1
ATOM 1216 N N . ALA A 1 161 ? 12.241 -5.309 15.475 1.00 58.09 161 ALA A N 1
ATOM 1217 C CA . ALA A 1 161 ? 11.878 -3.945 15.866 1.00 58.09 161 ALA A CA 1
ATOM 1218 C C . ALA A 1 161 ? 10.680 -3.848 16.836 1.00 58.09 161 ALA A C 1
ATOM 1220 O O . ALA A 1 161 ? 10.261 -2.744 17.179 1.00 58.09 161 ALA A O 1
ATOM 1221 N N . GLY A 1 162 ? 10.102 -4.979 17.260 1.00 64.12 162 GLY A N 1
ATOM 1222 C CA . GLY A 1 162 ? 8.942 -5.001 18.156 1.00 64.12 162 GLY A CA 1
ATOM 1223 C C . GLY A 1 162 ? 7.687 -4.373 17.541 1.00 64.12 162 GLY A C 1
ATOM 1224 O O . GLY A 1 162 ? 6.803 -3.943 18.272 1.00 64.12 162 GLY A O 1
ATOM 1225 N N . ILE A 1 163 ? 7.621 -4.282 16.206 1.00 71.81 163 ILE A N 1
ATOM 1226 C CA . ILE A 1 163 ? 6.426 -3.848 15.477 1.00 71.81 163 ILE A CA 1
ATOM 1227 C C . ILE A 1 163 ? 5.375 -4.944 15.632 1.00 71.81 163 ILE A C 1
ATOM 1229 O O . ILE A 1 163 ? 5.670 -6.118 15.435 1.00 71.81 163 ILE A O 1
ATOM 1233 N N . ASP A 1 164 ? 4.145 -4.591 15.970 1.00 72.75 164 ASP A N 1
ATOM 1234 C CA . ASP A 1 164 ? 3.056 -5.552 16.138 1.00 72.75 164 ASP A CA 1
ATOM 1235 C C . ASP A 1 164 ? 2.338 -5.846 14.820 1.00 72.75 164 ASP A C 1
ATOM 1237 O O . ASP A 1 164 ? 1.891 -6.970 14.589 1.00 72.75 164 ASP A O 1
ATO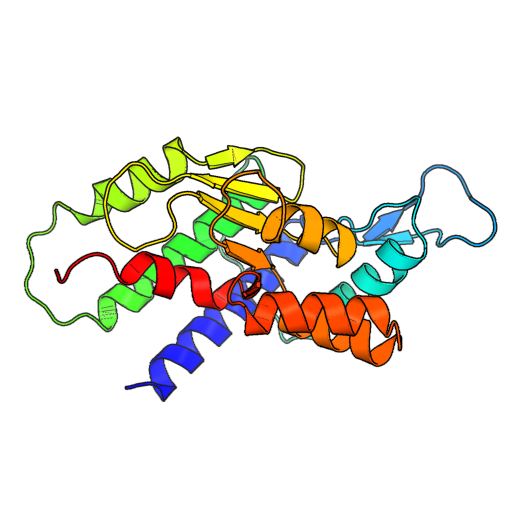M 1241 N N . CYS A 1 165 ? 2.228 -4.839 13.951 1.00 84.12 165 CYS A N 1
ATOM 1242 C CA . CYS A 1 165 ? 1.551 -4.963 12.667 1.00 84.12 165 CYS A CA 1
ATOM 1243 C C . CYS A 1 165 ? 2.026 -3.902 11.668 1.00 84.12 165 CYS A C 1
ATOM 1245 O O . CYS A 1 165 ? 2.196 -2.728 12.013 1.00 84.12 165 CYS A O 1
ATOM 1247 N N . VAL A 1 166 ? 2.161 -4.307 10.409 1.00 89.62 166 VAL A N 1
ATOM 1248 C CA . VAL A 1 166 ? 2.354 -3.423 9.259 1.00 89.62 166 VAL A CA 1
ATOM 1249 C C . VAL A 1 166 ? 1.028 -3.311 8.507 1.00 89.62 166 VAL A C 1
ATOM 1251 O O . VAL A 1 166 ? 0.381 -4.313 8.219 1.00 89.62 166 VAL A O 1
ATOM 1254 N N . TYR A 1 167 ? 0.618 -2.093 8.181 1.00 92.31 167 TYR A N 1
ATOM 1255 C CA . TYR A 1 167 ? -0.548 -1.788 7.364 1.00 92.31 167 TYR A CA 1
ATOM 1256 C C . TYR A 1 167 ? -0.070 -1.256 6.020 1.00 92.31 167 TYR A C 1
ATOM 1258 O O . TYR A 1 167 ? 0.547 -0.191 5.934 1.00 92.31 167 TYR A O 1
ATOM 1266 N N . HIS A 1 168 ? -0.351 -1.996 4.960 1.00 95.06 168 HIS A N 1
ATOM 1267 C CA . HIS A 1 168 ? 0.017 -1.591 3.617 1.00 95.06 168 HIS A CA 1
ATOM 1268 C C . HIS A 1 168 ? -1.090 -0.724 3.004 1.00 95.06 168 HIS A C 1
ATOM 1270 O O . HIS A 1 168 ? -2.281 -1.016 3.137 1.00 95.06 168 HIS A O 1
ATOM 1276 N N . LEU A 1 169 ? -0.700 0.353 2.313 1.00 93.75 169 LEU A N 1
ATOM 1277 C CA . LEU A 1 169 ? -1.630 1.320 1.706 1.00 93.75 169 LEU A CA 1
ATOM 1278 C C . LEU A 1 169 ? -2.571 0.688 0.667 1.00 93.75 169 LEU A C 1
ATOM 1280 O O . LEU A 1 169 ? -3.634 1.238 0.381 1.00 93.75 169 LEU A O 1
ATOM 1284 N N . ALA A 1 170 ? -2.142 -0.418 0.059 1.00 95.81 170 ALA A N 1
ATOM 1285 C CA . ALA A 1 170 ? -2.789 -1.058 -1.081 1.00 95.81 170 ALA A CA 1
ATOM 1286 C C . ALA A 1 170 ? -2.553 -2.583 -1.075 1.00 95.81 170 ALA A C 1
ATOM 1288 O O . ALA A 1 170 ? -1.940 -3.129 -1.990 1.00 95.81 170 ALA A O 1
ATOM 1289 N N . LEU A 1 171 ? -2.874 -3.272 0.031 1.00 97.50 171 LEU A N 1
ATOM 1290 C CA . LEU A 1 171 ? -2.528 -4.695 0.204 1.00 97.50 171 LEU A CA 1
ATOM 1291 C C . LEU A 1 171 ? -3.166 -5.617 -0.863 1.00 97.50 171 LEU A C 1
ATOM 1293 O O . LEU A 1 171 ? -2.426 -6.396 -1.463 1.00 97.50 171 LEU A O 1
ATOM 1297 N N . PRO A 1 172 ? -4.477 -5.528 -1.168 1.00 97.00 172 PRO A N 1
ATOM 1298 C CA . PRO A 1 172 ? -5.091 -6.238 -2.290 1.00 97.00 172 PRO A CA 1
ATOM 1299 C C . PRO A 1 172 ? -4.367 -6.032 -3.623 1.00 97.00 172 PRO A C 1
ATOM 1301 O O . PRO A 1 172 ? -4.163 -6.988 -4.369 1.00 97.00 172 PRO A O 1
ATOM 1304 N N . GLU A 1 173 ? -3.953 -4.799 -3.921 1.00 97.88 173 GLU A N 1
ATOM 1305 C CA . GLU A 1 173 ? -3.261 -4.474 -5.165 1.00 97.88 173 GLU A CA 1
ATOM 1306 C C . GLU A 1 173 ? -1.844 -5.056 -5.188 1.00 97.88 173 GLU A C 1
ATOM 1308 O O . GLU A 1 173 ? -1.417 -5.564 -6.224 1.00 97.88 173 GLU A O 1
ATOM 1313 N N . LEU A 1 174 ? -1.136 -5.045 -4.052 1.00 98.12 174 LEU A N 1
ATOM 1314 C CA . LEU A 1 174 ? 0.165 -5.701 -3.890 1.00 98.12 174 LEU A CA 1
ATOM 1315 C C . LEU A 1 174 ? 0.054 -7.213 -4.106 1.00 98.12 174 LEU A C 1
ATOM 1317 O O . LEU A 1 174 ? 0.821 -7.780 -4.881 1.00 98.12 174 LEU A O 1
ATOM 1321 N N . MET A 1 175 ? -0.912 -7.861 -3.452 1.00 97.81 175 MET A N 1
ATOM 1322 C CA . MET A 1 175 ? -1.155 -9.297 -3.594 1.00 97.81 175 MET A CA 1
ATOM 1323 C C . MET A 1 175 ? -1.398 -9.666 -5.058 1.00 97.81 175 MET A C 1
ATOM 1325 O O . MET A 1 175 ? -0.707 -10.526 -5.602 1.00 97.81 175 MET A O 1
ATOM 1329 N N . LYS A 1 176 ? -2.306 -8.945 -5.724 1.00 97.62 176 LYS A N 1
ATOM 1330 C CA . LYS A 1 176 ? -2.600 -9.160 -7.141 1.00 97.62 176 LYS A CA 1
ATOM 1331 C C . LYS A 1 176 ? -1.396 -8.873 -8.043 1.00 97.62 176 LYS A C 1
ATOM 1333 O O . LYS A 1 176 ? -1.197 -9.588 -9.023 1.00 97.62 176 LYS A O 1
ATOM 1338 N N . ALA A 1 177 ? -0.597 -7.850 -7.736 1.00 97.75 177 ALA A N 1
ATOM 1339 C CA . ALA A 1 177 ? 0.606 -7.515 -8.497 1.00 97.75 177 ALA A CA 1
ATOM 1340 C C . ALA A 1 177 ? 1.635 -8.648 -8.438 1.00 97.75 177 ALA A C 1
ATOM 1342 O O . ALA A 1 177 ? 2.105 -9.110 -9.475 1.00 97.75 177 ALA A O 1
ATOM 1343 N N . VAL A 1 178 ? 1.946 -9.128 -7.235 1.00 96.94 178 VAL A N 1
ATOM 1344 C CA . VAL A 1 178 ? 2.928 -10.195 -7.015 1.00 96.94 178 VAL A CA 1
ATOM 1345 C C . VAL A 1 178 ? 2.472 -11.516 -7.645 1.00 96.94 178 VAL A C 1
ATOM 1347 O O . VAL A 1 178 ? 3.275 -12.194 -8.288 1.00 96.94 178 VAL A O 1
ATOM 1350 N N . GLU A 1 179 ? 1.185 -11.846 -7.524 1.00 96.25 179 GLU A N 1
ATOM 1351 C CA . GLU A 1 179 ? 0.579 -13.010 -8.178 1.00 96.25 179 GLU A CA 1
ATOM 1352 C C . GLU A 1 179 ? 0.657 -12.903 -9.712 1.00 96.25 179 GLU A C 1
ATOM 1354 O O . GLU A 1 179 ? 1.129 -13.824 -10.379 1.00 96.25 179 GLU A O 1
ATOM 1359 N N . SER A 1 180 ? 0.278 -11.754 -10.282 1.00 95.88 180 SER A N 1
ATOM 1360 C CA . SER A 1 180 ? 0.271 -11.541 -11.740 1.00 95.88 180 SER A CA 1
ATOM 1361 C C . SER A 1 180 ? 1.676 -11.526 -12.345 1.00 95.88 180 SER A C 1
ATOM 1363 O O . SER A 1 180 ? 1.872 -11.992 -13.467 1.00 95.88 180 SER A O 1
ATOM 1365 N N . LEU A 1 181 ? 2.662 -11.016 -11.602 1.00 96.31 181 LEU A N 1
ATOM 1366 C CA . LEU A 1 181 ? 4.073 -11.017 -11.995 1.00 96.31 181 LEU A CA 1
ATOM 1367 C C . LEU A 1 181 ? 4.747 -12.385 -11.792 1.00 96.31 181 LEU A C 1
ATOM 1369 O O . LEU A 1 181 ? 5.901 -12.545 -12.184 1.00 96.31 181 LEU A O 1
ATOM 1373 N N . LYS A 1 182 ? 4.042 -13.367 -11.208 1.00 95.94 182 LYS A N 1
ATOM 1374 C CA . LYS A 1 182 ? 4.527 -14.731 -10.941 1.00 95.94 182 LYS A CA 1
ATOM 1375 C C . LYS A 1 182 ? 5.826 -14.767 -10.129 1.00 95.94 182 LYS A C 1
ATOM 1377 O O . LYS A 1 182 ? 6.705 -15.589 -10.374 1.00 95.94 182 LYS A O 1
ATOM 1382 N N . ILE A 1 183 ? 5.952 -13.871 -9.151 1.00 92.12 183 ILE A N 1
ATOM 1383 C CA . ILE A 1 183 ? 7.117 -13.826 -8.259 1.00 92.12 183 ILE A CA 1
ATOM 1384 C C . ILE A 1 183 ? 6.818 -14.722 -7.049 1.00 92.12 183 ILE A C 1
ATOM 1386 O O . ILE A 1 183 ? 6.329 -14.251 -6.022 1.00 92.12 183 ILE A O 1
ATOM 1390 N N . GLU A 1 184 ? 7.068 -16.026 -7.183 1.00 93.38 184 GLU A N 1
ATOM 1391 C CA . GLU A 1 184 ? 6.619 -17.058 -6.228 1.00 93.38 184 GLU A CA 1
ATOM 1392 C C . GLU A 1 184 ? 7.084 -16.818 -4.784 1.00 93.38 184 GLU A C 1
ATOM 1394 O O . GLU A 1 184 ? 6.268 -16.850 -3.860 1.00 93.38 184 GLU A O 1
ATOM 1399 N N . ASP A 1 185 ? 8.365 -16.502 -4.575 1.00 94.00 185 ASP A N 1
ATOM 1400 C CA . ASP A 1 185 ? 8.900 -16.231 -3.233 1.00 94.00 185 ASP A CA 1
ATOM 1401 C C . ASP A 1 185 ? 8.255 -14.996 -2.599 1.00 94.00 185 ASP A C 1
ATOM 1403 O O . ASP A 1 185 ? 7.898 -14.992 -1.420 1.00 94.00 185 ASP A O 1
ATOM 1407 N N . SER A 1 186 ? 8.039 -13.952 -3.402 1.00 95.19 186 SER A N 1
ATOM 1408 C CA . SER A 1 186 ? 7.338 -12.744 -2.967 1.00 95.19 186 SER A CA 1
ATOM 1409 C C . SER A 1 186 ? 5.892 -13.050 -2.586 1.00 95.19 186 SER A C 1
ATOM 1411 O O . SER A 1 186 ? 5.416 -12.567 -1.560 1.00 95.19 186 SER A O 1
ATOM 1413 N N . TRP A 1 187 ? 5.200 -13.887 -3.365 1.00 95.56 187 TRP A N 1
ATOM 1414 C CA . TRP A 1 187 ? 3.829 -14.300 -3.070 1.00 95.56 187 TRP A CA 1
ATOM 1415 C C . TRP A 1 187 ? 3.757 -15.065 -1.749 1.00 95.56 187 TRP A C 1
ATOM 1417 O O . TRP A 1 187 ? 2.926 -14.761 -0.889 1.00 95.56 187 TRP A O 1
ATOM 1427 N N . ARG A 1 188 ? 4.676 -16.017 -1.557 1.00 95.62 188 ARG A N 1
ATOM 1428 C CA . ARG A 1 188 ? 4.781 -16.811 -0.332 1.00 95.62 188 ARG A CA 1
ATOM 1429 C C . ARG A 1 188 ? 5.040 -15.932 0.892 1.00 95.62 188 ARG A C 1
ATOM 1431 O O . ARG A 1 188 ? 4.403 -16.146 1.921 1.00 95.62 188 ARG A O 1
ATOM 1438 N N . LEU A 1 189 ? 5.926 -14.940 0.777 1.00 94.56 189 LEU A N 1
ATOM 1439 C CA . LEU A 1 189 ? 6.215 -13.987 1.852 1.00 94.56 189 LEU A CA 1
ATOM 1440 C C . LEU A 1 189 ? 4.994 -13.138 2.213 1.00 94.56 189 LEU A C 1
ATOM 1442 O O . LEU A 1 189 ? 4.624 -13.089 3.386 1.00 94.56 189 LEU A O 1
ATOM 1446 N N . VAL A 1 190 ? 4.343 -12.505 1.226 1.00 96.19 190 VAL A N 1
ATOM 1447 C CA . VAL A 1 190 ? 3.135 -11.692 1.467 1.00 96.19 190 VAL A CA 1
ATOM 1448 C C . VAL A 1 190 ? 2.068 -12.531 2.157 1.00 96.19 190 VAL A C 1
ATOM 1450 O O . VAL A 1 190 ? 1.546 -12.124 3.193 1.00 96.19 190 VAL A O 1
ATOM 1453 N N . ARG A 1 191 ? 1.794 -13.733 1.642 1.00 96.00 191 ARG A N 1
ATOM 1454 C CA . ARG A 1 191 ? 0.785 -14.625 2.211 1.00 96.00 191 ARG A CA 1
ATOM 1455 C C . ARG A 1 191 ? 1.106 -15.026 3.649 1.00 96.00 191 ARG A C 1
ATOM 1457 O O . ARG A 1 191 ? 0.238 -14.913 4.504 1.00 96.00 191 ARG A O 1
ATOM 1464 N N . ALA A 1 192 ? 2.346 -15.418 3.937 1.00 94.88 192 ALA A N 1
ATOM 1465 C CA . ALA A 1 192 ? 2.752 -15.778 5.294 1.00 94.88 192 ALA A CA 1
ATOM 1466 C C . ALA A 1 192 ? 2.563 -14.617 6.288 1.00 94.88 192 ALA A C 1
ATOM 1468 O O . ALA A 1 192 ? 2.087 -14.831 7.404 1.00 94.88 192 ALA A O 1
ATOM 1469 N N . MET A 1 193 ? 2.886 -13.381 5.887 1.00 95.19 193 MET A N 1
ATOM 1470 C CA . MET A 1 193 ? 2.684 -12.202 6.736 1.00 95.19 193 MET A CA 1
ATOM 1471 C C . MET A 1 193 ? 1.200 -11.861 6.939 1.00 95.19 193 MET A C 1
ATOM 1473 O O . MET A 1 193 ? 0.821 -11.463 8.043 1.00 95.19 193 MET A O 1
ATOM 1477 N N . VAL A 1 194 ? 0.366 -12.019 5.907 1.00 95.44 194 VAL A N 1
ATOM 1478 C CA . VAL A 1 194 ? -1.089 -11.799 5.987 1.00 95.44 194 VAL A CA 1
ATOM 1479 C C . VAL A 1 194 ? -1.749 -12.852 6.875 1.00 95.44 194 VAL A C 1
ATOM 1481 O O . VAL A 1 194 ? -2.452 -12.502 7.823 1.00 95.44 194 VAL A O 1
ATOM 1484 N N . ASP A 1 195 ? -1.455 -14.132 6.644 1.00 93.69 195 ASP A N 1
ATOM 1485 C CA . ASP A 1 195 ? -1.986 -15.252 7.430 1.00 93.69 195 ASP A CA 1
ATOM 1486 C C . ASP A 1 195 ? -1.553 -15.145 8.905 1.00 93.69 195 ASP A C 1
ATOM 1488 O O . ASP A 1 195 ? -2.340 -15.386 9.822 1.00 93.69 195 ASP A O 1
ATOM 1492 N N . GLY A 1 196 ? -0.318 -14.689 9.146 1.00 91.69 196 GLY A N 1
ATOM 1493 C CA . GLY A 1 196 ? 0.213 -14.397 10.478 1.00 91.69 196 GLY A CA 1
ATOM 1494 C C . GLY A 1 196 ? -0.327 -13.116 11.126 1.00 91.69 196 GLY A C 1
ATOM 1495 O O . GLY A 1 196 ? 0.081 -12.796 12.242 1.00 91.69 196 GLY A O 1
ATOM 1496 N N . LYS A 1 197 ? -1.215 -12.364 10.457 1.00 90.12 197 LYS A N 1
ATOM 1497 C CA . LYS A 1 197 ? -1.755 -11.062 10.901 1.00 90.12 197 LYS A CA 1
ATOM 1498 C C . LYS A 1 197 ? -0.679 -9.999 11.170 1.00 90.12 197 LYS A C 1
ATOM 1500 O O . LYS A 1 197 ? -0.902 -9.074 11.950 1.00 90.12 197 LYS A O 1
ATOM 1505 N N . ARG A 1 198 ? 0.482 -10.136 10.526 1.00 91.06 198 ARG A N 1
ATOM 1506 C CA . ARG A 1 198 ? 1.626 -9.213 10.606 1.00 91.06 198 ARG A CA 1
ATOM 1507 C C . ARG A 1 198 ? 1.575 -8.139 9.523 1.00 91.06 198 ARG A C 1
ATOM 1509 O O . ARG A 1 198 ? 2.138 -7.065 9.719 1.00 91.06 198 ARG A O 1
ATOM 1516 N N . LEU A 1 199 ? 0.887 -8.419 8.416 1.00 94.00 199 LEU A N 1
ATOM 1517 C CA . LEU A 1 199 ? 0.618 -7.493 7.319 1.00 94.00 199 LEU A CA 1
ATOM 1518 C C . LEU A 1 199 ? -0.894 -7.408 7.077 1.00 94.00 199 LEU A C 1
ATOM 1520 O O . LEU A 1 199 ? -1.538 -8.432 6.865 1.00 94.00 199 LEU A O 1
ATOM 1524 N N . LYS A 1 200 ? -1.450 -6.197 7.103 1.00 93.88 200 LYS A N 1
ATOM 1525 C CA . LYS A 1 200 ? -2.886 -5.913 6.938 1.00 93.88 200 LYS A CA 1
ATOM 1526 C C . LYS A 1 200 ? -3.129 -4.793 5.931 1.00 93.88 200 LYS A C 1
ATOM 1528 O O . LYS A 1 200 ? -2.207 -4.045 5.599 1.00 93.88 200 LYS A O 1
ATOM 1533 N N . ASP A 1 201 ? -4.356 -4.654 5.435 1.00 94.75 201 ASP A N 1
ATOM 1534 C CA . ASP A 1 201 ? -4.725 -3.504 4.603 1.00 94.75 201 ASP A CA 1
ATOM 1535 C C . ASP A 1 201 ? -4.971 -2.268 5.476 1.00 94.75 201 ASP A C 1
ATOM 1537 O O . ASP A 1 201 ? -5.488 -2.350 6.591 1.00 94.75 201 ASP A O 1
ATOM 1541 N N . ILE A 1 202 ? -4.657 -1.086 4.949 1.00 90.44 202 ILE A N 1
ATOM 1542 C CA . ILE A 1 202 ? -4.930 0.192 5.618 1.00 90.44 202 ILE A CA 1
ATOM 1543 C C . ILE A 1 202 ? -6.407 0.365 6.025 1.00 90.44 202 ILE A C 1
ATOM 1545 O O . ILE A 1 202 ? -6.691 1.056 7.002 1.00 90.44 202 ILE A O 1
ATOM 1549 N N . ALA A 1 203 ? -7.354 -0.280 5.335 1.00 89.75 203 ALA A N 1
ATOM 1550 C CA . ALA A 1 203 ? -8.771 -0.270 5.696 1.00 89.75 203 ALA A CA 1
ATOM 1551 C C . ALA A 1 203 ? -9.096 -0.985 7.017 1.00 89.75 203 ALA A C 1
ATOM 1553 O O . ALA A 1 203 ? -10.162 -0.736 7.581 1.00 89.75 203 ALA A O 1
ATOM 1554 N N . GLU A 1 204 ? -8.199 -1.835 7.518 1.00 86.75 204 GLU A N 1
ATOM 1555 C CA . GLU A 1 204 ? -8.356 -2.545 8.792 1.00 86.75 204 GLU A CA 1
ATOM 1556 C C . GLU A 1 204 ? -7.898 -1.693 9.985 1.00 86.75 204 GLU A C 1
ATOM 1558 O O . GLU A 1 204 ? -8.444 -1.819 11.083 1.00 86.75 204 GLU A O 1
ATOM 1563 N N . LEU A 1 205 ? -6.963 -0.759 9.760 1.00 84.06 205 LEU A N 1
ATOM 1564 C CA . LEU A 1 205 ? -6.376 0.090 10.802 1.00 84.06 205 LEU A CA 1
ATOM 1565 C C . LEU A 1 205 ? -7.425 0.801 11.682 1.00 84.06 205 LEU A C 1
ATOM 1567 O O . LEU A 1 205 ? -7.281 0.769 12.904 1.00 84.06 205 LEU A O 1
ATOM 1571 N N . PRO A 1 206 ? -8.491 1.428 11.142 1.00 79.31 206 PRO A N 1
ATOM 1572 C CA . PRO A 1 206 ? -9.480 2.110 11.976 1.00 79.31 206 PRO A CA 1
ATOM 1573 C C . PRO A 1 206 ? -10.212 1.171 12.939 1.00 79.31 206 PRO A C 1
ATOM 1575 O O . PRO A 1 206 ? -10.557 1.591 14.041 1.00 79.31 206 PRO A O 1
ATOM 1578 N N . PHE A 1 207 ? -10.438 -0.085 12.545 1.00 77.75 207 PHE A N 1
ATOM 1579 C CA . PHE A 1 207 ? -11.088 -1.079 13.396 1.00 77.75 207 PHE A CA 1
ATOM 1580 C C . PHE A 1 207 ? -10.143 -1.574 14.484 1.00 77.75 207 PHE A C 1
ATOM 1582 O O . PHE A 1 207 ? -10.512 -1.545 15.656 1.00 77.75 207 PHE A O 1
ATOM 1589 N N . ASP A 1 208 ? -8.911 -1.929 14.121 1.00 78.12 208 ASP A N 1
ATOM 1590 C CA . ASP A 1 208 ? -7.894 -2.377 15.078 1.00 78.12 208 ASP A CA 1
ATOM 1591 C C . ASP A 1 208 ? -7.592 -1.301 16.133 1.00 78.12 208 ASP A C 1
ATOM 1593 O O . ASP A 1 208 ? -7.368 -1.602 17.306 1.00 78.12 208 ASP A O 1
ATOM 1597 N N . LEU A 1 209 ? -7.662 -0.023 15.748 1.00 72.38 209 LEU A N 1
ATOM 1598 C CA . LEU A 1 209 ? -7.527 1.100 16.672 1.00 72.38 209 LEU A CA 1
ATOM 1599 C C . LEU A 1 209 ? -8.804 1.403 17.484 1.00 72.38 209 LEU A C 1
ATOM 1601 O O . LEU A 1 209 ? -8.715 2.099 18.497 1.00 72.38 209 LEU A O 1
ATOM 1605 N N . ALA A 1 210 ? -9.981 0.937 17.054 1.00 66.88 210 ALA A N 1
ATOM 1606 C CA . ALA A 1 210 ? -11.264 1.182 17.719 1.00 66.88 210 ALA A CA 1
ATOM 1607 C C . ALA A 1 210 ? -11.62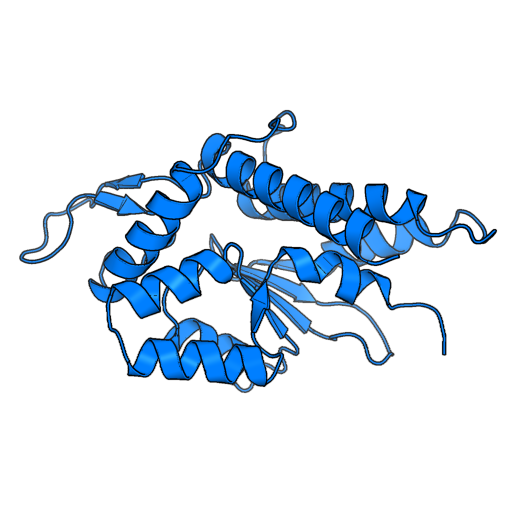3 0.136 18.790 1.00 66.88 210 ALA A C 1
ATOM 1609 O O . ALA A 1 210 ? -12.467 0.427 19.640 1.00 66.88 210 ALA A O 1
ATOM 1610 N N . VAL A 1 211 ? -10.973 -1.035 18.789 1.00 61.97 211 VAL A N 1
ATOM 1611 C CA . VAL A 1 211 ? -11.187 -2.144 19.752 1.00 61.97 211 VAL A CA 1
ATOM 1612 C C . VAL A 1 211 ? -10.761 -1.796 21.195 1.00 61.97 211 VAL A C 1
ATOM 1614 O O . VAL A 1 211 ? -10.948 -2.569 22.128 1.00 61.97 211 VAL A O 1
ATOM 1617 N N . THR A 1 212 ? -10.262 -0.591 21.454 1.00 51.97 212 THR A N 1
ATOM 1618 C CA . THR A 1 212 ? -9.963 -0.128 22.813 1.00 51.97 212 THR A CA 1
ATOM 1619 C C . THR A 1 212 ? -11.205 0.442 23.501 1.00 51.97 212 THR A C 1
ATOM 1621 O O . THR A 1 212 ? -11.548 1.609 23.307 1.00 51.97 212 THR A O 1
ATOM 1624 N N . ASP A 1 213 ? -11.895 -0.408 24.249 1.00 42.78 213 ASP A N 1
ATOM 1625 C CA . ASP A 1 213 ? -12.619 -0.146 25.504 1.00 42.78 213 ASP A CA 1
ATOM 1626 C C . ASP A 1 213 ? -13.631 -1.288 25.624 1.00 42.78 213 ASP A C 1
ATOM 1628 O O . ASP A 1 213 ? -14.735 -1.127 25.115 1.00 42.78 213 ASP A O 1
ATOM 1632 N N . ASP A 1 214 ? -13.192 -2.433 26.163 1.00 36.88 214 ASP A N 1
ATOM 1633 C CA . ASP A 1 214 ? -13.985 -3.435 26.901 1.00 36.88 214 ASP A CA 1
ATOM 1634 C C . ASP A 1 214 ? -13.054 -4.599 27.300 1.00 36.88 214 ASP A C 1
ATOM 1636 O O . ASP A 1 214 ? -13.008 -5.617 26.618 1.00 36.88 214 ASP A O 1
ATOM 1640 N N . LEU A 1 215 ? -12.250 -4.380 28.351 1.00 36.16 215 LEU A N 1
ATOM 1641 C CA . LEU A 1 215 ? -11.813 -5.327 29.397 1.00 36.16 215 LEU A CA 1
ATOM 1642 C C . LEU A 1 215 ? -11.114 -4.525 30.510 1.00 36.16 215 LEU A C 1
ATOM 1644 O O . LEU A 1 215 ? -10.135 -3.805 30.198 1.00 36.16 215 LEU A O 1
#

Sequence (215 aa):
MQASETSLTLKARKSFHASLLSTGVLRIISRKNAKAGMATTYPSNADGDSAASIAIAQAIFDQIQSQPRGKVAGHISGNTFERTIRSFIKETFSALKSVRRGKGKSNKKAFFEHKFFESAKKSDELTILLVRARKGQAPHIAVVTGEPLPSRLADLALGTAGIDCVYHLALPELMKAVESLKIEDSWRLVRAMVDGKRLKDIAELPFDLAVTDDL

Foldseek 3Di:
DPPVLVVQLVLLLLLLLLLCDVLLVWDKDADPDDDPPADRIAIPQFDRVDRQSRQLRRLLSVVSVPDDHHDHDDDDDDLRQVVSLLVSLVSSLVVVVVVPPDDDDDPVVVVLSVQQVVQWDDPDSFKIKRAHDDDDPFWRIEMEGQRLFLVVLCCQLVNPPSGPAYAYSRLVSSLVSCVVVVVPVSNVSSVVCVVVRSYHHSSCVSVSSVPPDDD

pLDDT: mean 76.1, std 20.12, range [32.28, 98.19]

Secondary structure (DSSP, 8-state):
-HHHHHHHHHHHHHHHHHHHHHTTSS-EEE-SS--TTS-SEEETTS-TT-HHHHHHHHHHHHHHHTSPPPPPPPP-SS-HHHHHHHHHHHHHHHHHHHH------TTSHHHHHHHHHHTEEE-SSSEEEEE--S-SSS-SEEEEE----HHHHHHHHHSSS---EEEETTHHHHHHHHHHTT-HHHHHHHHHHHHTTSEEETTTHHHHHH--S--